Protein AF-A0A089K7Q0-F1 (afdb_monomer_lite)

Foldseek 3Di:
DDPCVVPVQCQAFLAFPVLVVLLCQLNDPVDFLLRNLQSLQVLLVLCCVFQPVVVLCVQVVHDPVVVVVDDQLSSLVSCCVRQHVVLSVLSVLSNVSSVPSVDDDPDGDDPVSSVSNSVSSRCSLLVSLLSVCVVPPPPPQVVLLVLLQLHALVSSLVNLVSVCVVVVLPLNSLLSNLVSCVLNVRNVVSLVSLVVCPVSDDPVSSVVSVVVSVVCNVCSVVDQHDSYLVSSLVSLVVSVVDPSCVVCCSSNSSNCCSNPTPNPD

pLDDT: mean 90.63, std 13.33, range [28.38, 98.56]

Sequence (265 aa):
MSQENILSVTIPPLIPSELMEEYRDFINPALREVVQATCLRRYLEGAIDLLLKDRLLSLADISESEWRKSDLDDKIVLVKEHIDKDLANKYFKIKNIGNKGAHYTAKRITPNEISNAVRHAVTIFEDLLVVYFKKHRIGTEGPVLTILSSLPPIKRVYILEKIWKQDRSNVWIIDKLSMAYLKSGDFQKSMNFLESVKDKIDEACYEDFVWKLENLQKNLHILDISGNVDDAARIFNILIKDEYFTKYPEFTNLFCVLVSGYNYK

Radius of gyration: 19.66 Å; chains: 1; bounding box: 47×37×56 Å

Secondary structure (DSSP, 8-state):
--THHHHSS-------GGGHHHHHHHH-TTS-HHHHHHHHHHHHHHHHHHHTHHHHHHHHT--HHHHTT--HHHHHHHHHHHT-HHHHHHHHHHHHHHHHHHS--SSPPPHHHHHHHHHHHTTHHHHHHHHHHHHS-TTS-HHHHHHHTTS-HHHHHHHHHHHHTT-TT-HHHHHHHHHHHHHTT-HHHHHHHHHHTGGGS-HHHHHHHHHHHHHHHHTGGGS----SHHHHHHHHHHHTTSGGGGG-HHHHHHHHHHHHGGG--

Structure (mmCIF, N/CA/C/O backbone):
data_AF-A0A089K7Q0-F1
#
_entry.id   AF-A0A089K7Q0-F1
#
loop_
_atom_site.group_PDB
_atom_site.id
_atom_site.type_symbol
_atom_site.label_atom_id
_atom_site.label_alt_id
_atom_site.label_comp_id
_atom_site.label_asym_id
_atom_site.label_entity_id
_atom_site.label_seq_id
_atom_site.pdbx_PDB_ins_code
_atom_site.Cartn_x
_atom_site.Cartn_y
_atom_site.Cartn_z
_atom_site.occupancy
_atom_site.B_iso_or_equiv
_atom_site.auth_seq_id
_atom_site.auth_comp_id
_atom_site.auth_asym_id
_atom_site.auth_atom_id
_atom_site.pdbx_PDB_model_num
ATOM 1 N N . MET A 1 1 ? 16.234 16.861 6.308 1.00 36.81 1 MET A N 1
ATOM 2 C CA . MET A 1 1 ? 16.279 15.407 6.572 1.00 36.81 1 MET A CA 1
ATOM 3 C C . MET A 1 1 ? 17.308 14.804 5.631 1.00 36.81 1 MET A C 1
ATOM 5 O O . MET A 1 1 ? 17.095 14.857 4.427 1.00 36.81 1 MET A O 1
ATOM 9 N N . SER A 1 2 ? 18.453 14.374 6.162 1.00 28.38 2 SER A N 1
ATOM 10 C CA . SER A 1 2 ? 19.549 13.739 5.415 1.00 28.38 2 SER A CA 1
ATOM 11 C C . SER A 1 2 ? 19.170 12.317 4.970 1.00 28.38 2 SER A C 1
ATOM 13 O O . SER A 1 2 ? 18.265 11.715 5.547 1.00 28.38 2 SER A O 1
ATOM 15 N N . GLN A 1 3 ? 19.857 11.779 3.952 1.00 31.97 3 GLN A N 1
ATOM 16 C CA . GLN A 1 3 ? 19.710 10.387 3.477 1.00 31.97 3 GLN A CA 1
ATOM 17 C C . GLN A 1 3 ? 19.837 9.351 4.607 1.00 31.97 3 GLN A C 1
ATOM 19 O O . GLN A 1 3 ? 19.170 8.322 4.562 1.00 31.97 3 GLN A O 1
ATOM 24 N N . GLU A 1 4 ? 20.616 9.656 5.647 1.00 29.42 4 GLU A N 1
ATOM 25 C CA . GLU A 1 4 ? 20.765 8.816 6.839 1.00 29.42 4 GLU A CA 1
ATOM 26 C C . GLU A 1 4 ? 19.444 8.605 7.592 1.00 29.42 4 GLU A C 1
ATOM 28 O O . GLU A 1 4 ? 19.197 7.504 8.066 1.00 29.42 4 GLU A O 1
ATOM 33 N N . ASN A 1 5 ? 18.532 9.585 7.616 1.00 33.19 5 ASN A N 1
ATOM 34 C CA . ASN A 1 5 ? 17.245 9.453 8.317 1.00 33.19 5 ASN A CA 1
ATOM 35 C C . ASN A 1 5 ? 16.208 8.585 7.587 1.00 33.19 5 ASN A C 1
ATOM 37 O O . ASN A 1 5 ? 15.190 8.237 8.175 1.00 33.19 5 ASN A O 1
ATOM 41 N N . ILE A 1 6 ? 16.431 8.250 6.313 1.00 37.94 6 ILE A N 1
ATOM 42 C CA . ILE A 1 6 ? 15.561 7.324 5.567 1.00 37.94 6 ILE A CA 1
ATOM 43 C C . ILE A 1 6 ? 15.995 5.866 5.818 1.00 37.94 6 ILE A C 1
ATOM 45 O O . ILE A 1 6 ? 15.200 4.948 5.636 1.00 37.94 6 ILE A O 1
ATOM 49 N N . LEU A 1 7 ? 17.237 5.660 6.274 1.00 38.91 7 LEU A N 1
ATOM 50 C CA . LEU A 1 7 ? 17.865 4.351 6.477 1.00 38.91 7 LEU A CA 1
ATOM 51 C C . LEU A 1 7 ? 18.083 3.988 7.960 1.00 38.91 7 LEU A C 1
ATOM 53 O O . LEU A 1 7 ? 18.395 2.838 8.246 1.00 38.91 7 LEU A O 1
ATOM 57 N N . SER A 1 8 ? 17.944 4.924 8.907 1.00 37.09 8 SER A N 1
ATOM 58 C CA . SER A 1 8 ? 18.394 4.736 10.302 1.00 37.09 8 SER A CA 1
ATOM 59 C C . SER A 1 8 ? 17.373 4.137 11.278 1.00 37.09 8 SER A C 1
ATOM 61 O O . SER A 1 8 ? 17.705 3.899 12.435 1.00 37.09 8 SER A O 1
ATOM 63 N N . VAL A 1 9 ? 16.164 3.811 10.823 1.00 41.50 9 VAL A N 1
ATOM 64 C CA . VAL A 1 9 ? 15.258 2.871 11.501 1.00 41.50 9 VAL A CA 1
ATOM 65 C C . VAL A 1 9 ? 14.644 2.049 10.380 1.00 41.50 9 VAL A C 1
ATOM 67 O O . VAL A 1 9 ? 13.672 2.482 9.766 1.00 41.50 9 VAL A O 1
ATOM 70 N N . THR A 1 10 ? 15.293 0.950 9.990 1.00 51.50 10 THR A N 1
ATOM 71 C CA . THR A 1 10 ? 14.966 0.190 8.773 1.00 51.50 10 THR A CA 1
ATOM 72 C C . THR A 1 10 ? 13.627 -0.519 8.925 1.00 51.50 10 THR A C 1
ATOM 74 O O . THR A 1 10 ? 13.547 -1.714 9.182 1.00 51.50 10 THR A O 1
ATOM 77 N N . ILE A 1 11 ? 12.550 0.243 8.749 1.00 60.16 11 ILE A N 1
ATOM 78 C CA . ILE A 1 11 ? 11.223 -0.277 8.473 1.00 60.16 11 ILE A CA 1
ATOM 79 C C . ILE A 1 11 ? 11.370 -1.128 7.209 1.00 60.16 11 ILE A C 1
ATOM 81 O O . ILE A 1 11 ? 11.654 -0.578 6.139 1.00 60.16 11 ILE A O 1
ATOM 85 N N . PRO A 1 12 ? 11.187 -2.448 7.299 1.00 70.25 12 PRO A N 1
ATOM 86 C CA . PRO A 1 12 ? 11.363 -3.326 6.160 1.00 70.25 12 PRO A CA 1
ATOM 87 C C . PRO A 1 12 ? 10.316 -2.967 5.107 1.00 70.25 12 PRO A C 1
ATOM 89 O O . PRO A 1 12 ? 9.151 -2.702 5.437 1.00 70.25 12 PRO A O 1
ATOM 92 N N . PRO A 1 13 ? 10.718 -2.875 3.838 1.00 84.88 13 PRO A N 1
ATOM 93 C CA . PRO A 1 13 ? 9.794 -2.524 2.778 1.00 84.88 13 PRO A CA 1
ATOM 94 C C . PRO A 1 13 ? 8.835 -3.703 2.522 1.00 84.88 13 PRO A C 1
ATOM 96 O O . PRO A 1 13 ? 9.159 -4.856 2.800 1.00 84.88 13 PRO A O 1
ATOM 99 N N . LEU A 1 14 ? 7.648 -3.420 1.986 1.00 91.19 14 LEU A N 1
ATOM 100 C CA . LEU A 1 14 ? 6.703 -4.458 1.565 1.00 91.19 14 LEU A CA 1
ATOM 101 C C . LEU A 1 14 ? 6.964 -4.778 0.092 1.00 91.19 14 LEU A C 1
ATOM 103 O O . LEU A 1 14 ? 6.267 -4.288 -0.794 1.00 91.19 14 LEU A O 1
ATOM 107 N N . ILE A 1 15 ? 8.039 -5.525 -0.150 1.00 90.88 15 ILE A N 1
ATOM 108 C CA . ILE A 1 15 ? 8.520 -5.876 -1.489 1.00 90.88 15 ILE A CA 1
ATOM 109 C C . ILE A 1 15 ? 8.232 -7.358 -1.733 1.00 90.88 15 ILE A C 1
ATOM 111 O O . ILE A 1 15 ? 8.644 -8.171 -0.904 1.00 90.88 15 ILE A O 1
ATOM 115 N N . PRO A 1 16 ? 7.559 -7.718 -2.841 1.00 89.75 16 PRO A N 1
ATOM 116 C CA . PRO A 1 16 ? 7.448 -9.108 -3.268 1.00 89.75 16 PRO A CA 1
ATOM 117 C C . PRO A 1 16 ? 8.823 -9.771 -3.358 1.00 89.75 16 PRO A C 1
ATOM 119 O O . PRO A 1 16 ? 9.776 -9.151 -3.837 1.00 89.75 16 PRO A O 1
ATOM 122 N N . SER A 1 17 ? 8.928 -11.028 -2.927 1.00 84.12 17 SER A N 1
ATOM 123 C CA . SER A 1 17 ? 10.214 -11.731 -2.815 1.00 84.12 17 SER A CA 1
ATOM 124 C C . SER A 1 17 ? 11.026 -11.754 -4.122 1.00 84.12 17 SER A C 1
ATOM 126 O O . SER A 1 17 ? 12.250 -11.650 -4.110 1.00 84.12 17 SER A O 1
ATOM 128 N N . GLU A 1 18 ? 10.334 -11.773 -5.253 1.00 87.69 18 GLU A N 1
ATOM 129 C CA . GLU A 1 18 ? 10.839 -11.825 -6.622 1.00 87.69 18 GLU A CA 1
ATOM 130 C C . GLU A 1 18 ? 11.448 -10.509 -7.092 1.00 87.69 18 GLU A C 1
ATOM 132 O O . GLU A 1 18 ? 12.184 -10.494 -8.070 1.00 87.69 18 GLU A O 1
ATOM 137 N N . LEU A 1 19 ? 11.143 -9.408 -6.407 1.00 92.81 19 LEU A N 1
ATOM 138 C CA . LEU A 1 19 ? 11.663 -8.078 -6.713 1.00 92.81 19 LEU A CA 1
ATOM 139 C C . LEU A 1 19 ? 12.758 -7.648 -5.731 1.00 92.81 19 LEU A C 1
ATOM 141 O O . LEU A 1 19 ? 13.191 -6.492 -5.740 1.00 92.81 19 LEU A O 1
ATOM 145 N N . MET A 1 20 ? 13.189 -8.552 -4.845 1.00 90.31 20 MET A N 1
ATOM 146 C CA . MET A 1 20 ? 14.160 -8.238 -3.799 1.00 90.31 20 MET A CA 1
ATOM 147 C C . MET A 1 20 ? 15.556 -7.947 -4.346 1.00 90.31 20 MET A C 1
ATOM 149 O O . MET A 1 20 ? 16.271 -7.150 -3.737 1.00 90.31 20 MET A O 1
ATOM 153 N N . GLU A 1 21 ? 15.952 -8.558 -5.463 1.00 91.38 21 GLU A N 1
ATOM 154 C CA . GLU A 1 21 ? 17.236 -8.268 -6.112 1.00 91.38 21 GLU A CA 1
ATOM 155 C C . GLU A 1 21 ? 17.247 -6.842 -6.667 1.00 91.38 21 GLU A C 1
ATOM 157 O O . GLU A 1 21 ? 18.083 -6.033 -6.256 1.00 91.38 21 GLU A O 1
ATOM 162 N N . GLU A 1 22 ? 16.253 -6.481 -7.488 1.00 94.62 22 GLU A N 1
ATOM 163 C CA . GLU A 1 22 ? 16.109 -5.115 -7.990 1.00 94.62 22 GLU A CA 1
ATOM 164 C C . GLU A 1 22 ? 16.007 -4.098 -6.850 1.00 94.62 22 GLU A C 1
ATOM 166 O O . GLU A 1 22 ? 16.626 -3.033 -6.929 1.00 94.62 22 GLU A O 1
ATOM 171 N N . TYR A 1 23 ? 15.259 -4.426 -5.788 1.00 93.75 23 TYR A N 1
ATOM 172 C CA . TYR A 1 23 ? 15.166 -3.596 -4.589 1.00 93.75 23 TYR A CA 1
ATOM 173 C C . TYR A 1 23 ? 16.535 -3.337 -3.974 1.00 93.75 23 TYR A C 1
ATOM 175 O O . TYR A 1 23 ? 16.905 -2.173 -3.805 1.00 93.75 23 TYR A O 1
ATOM 183 N N . ARG A 1 24 ? 17.297 -4.399 -3.675 1.00 93.31 24 ARG A N 1
ATOM 184 C CA . ARG A 1 24 ? 18.638 -4.297 -3.079 1.00 93.31 24 ARG A CA 1
ATOM 185 C C . ARG A 1 24 ? 19.554 -3.432 -3.930 1.00 93.31 24 ARG A C 1
ATOM 187 O O . ARG A 1 24 ? 20.272 -2.605 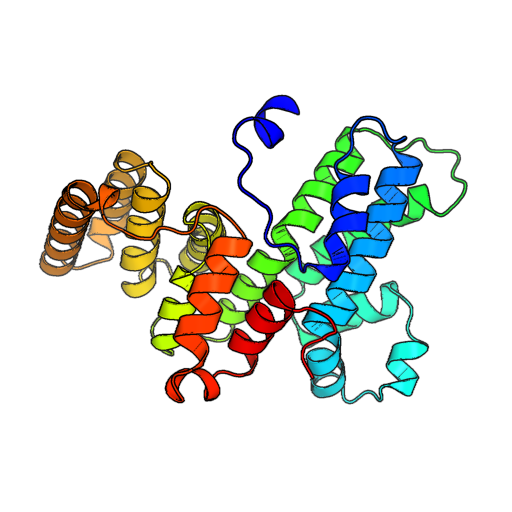-3.373 1.00 93.31 24 ARG A O 1
ATOM 194 N N . ASP A 1 25 ? 19.482 -3.563 -5.247 1.00 94.31 25 ASP A N 1
ATOM 195 C CA . ASP A 1 25 ? 20.304 -2.775 -6.155 1.00 94.31 25 ASP A CA 1
ATOM 196 C C . ASP A 1 25 ? 19.916 -1.297 -6.154 1.00 94.31 25 ASP A C 1
ATOM 198 O O . ASP A 1 25 ? 20.776 -0.432 -5.966 1.00 94.31 25 ASP A O 1
ATOM 202 N N . PHE A 1 26 ? 18.636 -0.949 -6.319 1.00 93.94 26 PHE A N 1
ATOM 203 C CA . PHE A 1 26 ? 18.294 0.471 -6.418 1.00 93.94 26 PHE A CA 1
ATOM 204 C C . PHE A 1 26 ? 18.454 1.239 -5.105 1.00 93.94 26 PHE A C 1
ATOM 206 O O . PHE A 1 26 ? 18.621 2.461 -5.142 1.00 93.94 26 PHE A O 1
ATOM 213 N N . ILE A 1 27 ? 18.430 0.562 -3.952 1.00 92.69 27 ILE A N 1
ATOM 214 C CA . ILE A 1 27 ? 18.728 1.205 -2.665 1.00 92.69 27 ILE A CA 1
ATOM 215 C C . ILE A 1 27 ? 20.226 1.265 -2.356 1.00 92.69 27 ILE A C 1
ATOM 217 O O . ILE A 1 27 ? 20.607 1.978 -1.430 1.00 92.69 27 ILE A O 1
ATOM 221 N N . ASN A 1 28 ? 21.072 0.532 -3.087 1.00 92.31 28 ASN A N 1
ATOM 222 C CA . ASN A 1 28 ? 22.490 0.405 -2.770 1.00 92.31 28 ASN A CA 1
ATOM 223 C C . ASN A 1 28 ? 23.254 1.696 -3.120 1.00 92.31 28 ASN A C 1
ATOM 225 O O . ASN A 1 28 ? 23.448 1.982 -4.305 1.00 92.31 28 ASN A O 1
ATOM 229 N N . PRO A 1 29 ? 23.751 2.459 -2.126 1.00 89.19 29 PRO A N 1
ATOM 230 C CA . PRO A 1 29 ? 24.460 3.711 -2.379 1.00 89.19 29 PRO A CA 1
ATOM 231 C C . PRO A 1 29 ? 25.840 3.509 -3.025 1.00 89.19 29 PRO A C 1
ATOM 233 O O . PRO A 1 29 ? 26.431 4.478 -3.492 1.00 89.19 29 PRO A O 1
ATOM 236 N N . ALA A 1 30 ? 26.368 2.279 -3.051 1.00 91.44 30 ALA A N 1
ATOM 237 C CA . ALA A 1 30 ? 27.620 1.960 -3.733 1.00 91.44 30 ALA A CA 1
ATOM 238 C C . ALA A 1 30 ? 27.449 1.801 -5.255 1.00 91.44 30 ALA A C 1
ATOM 240 O O . ALA A 1 30 ? 28.437 1.844 -5.992 1.00 91.44 30 ALA A O 1
ATOM 241 N N . LEU A 1 31 ? 26.218 1.611 -5.745 1.00 90.50 31 LEU A N 1
ATOM 242 C CA . LEU A 1 31 ? 25.950 1.552 -7.178 1.00 90.50 31 LEU A CA 1
ATOM 243 C C . LEU A 1 31 ? 25.851 2.957 -7.769 1.00 90.50 31 LEU A C 1
ATOM 245 O O . LEU A 1 31 ? 25.354 3.891 -7.149 1.00 90.50 31 LEU A O 1
ATOM 249 N N . ARG A 1 32 ? 26.298 3.096 -9.022 1.00 91.38 32 ARG A N 1
ATOM 250 C CA . ARG A 1 32 ? 26.136 4.343 -9.781 1.00 91.38 32 ARG A CA 1
ATOM 251 C C . ARG A 1 32 ? 24.653 4.649 -9.974 1.00 91.38 32 ARG A C 1
ATOM 253 O O . ARG A 1 32 ? 23.868 3.741 -1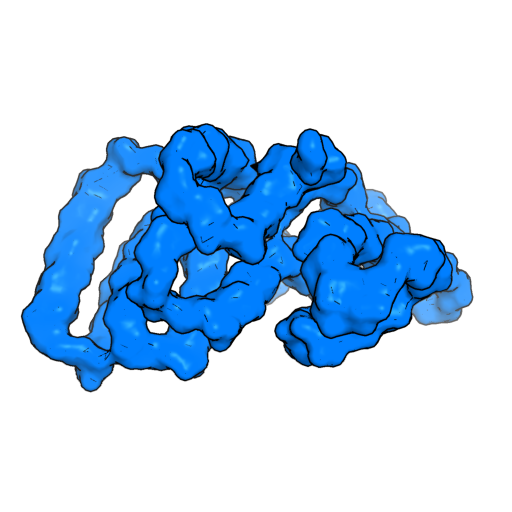0.246 1.00 91.38 32 ARG A O 1
ATOM 260 N N . GLU A 1 33 ? 24.297 5.928 -10.002 1.00 93.12 33 GLU A N 1
ATOM 261 C CA . GLU A 1 33 ? 22.906 6.383 -10.111 1.00 93.12 33 GLU A CA 1
ATOM 262 C C . GLU A 1 33 ? 22.213 5.854 -11.378 1.00 93.12 33 GLU A C 1
ATOM 264 O O . GLU A 1 33 ? 21.029 5.538 -11.366 1.00 93.12 33 GLU A O 1
ATOM 269 N N . VAL A 1 34 ? 22.962 5.694 -12.474 1.00 92.50 34 VAL A N 1
ATOM 270 C CA . VAL A 1 34 ? 22.475 5.110 -13.739 1.00 92.50 34 VAL A CA 1
ATOM 271 C C . VAL A 1 34 ? 22.049 3.645 -13.562 1.00 92.50 34 VAL A C 1
ATOM 273 O O . VAL A 1 34 ? 21.035 3.219 -14.119 1.00 92.50 34 VAL A O 1
ATOM 276 N N . VAL A 1 35 ? 22.795 2.880 -12.759 1.00 93.06 35 VAL A N 1
ATOM 277 C CA . VAL A 1 35 ? 22.477 1.478 -12.449 1.00 93.06 35 VAL A CA 1
ATOM 278 C C . VAL A 1 35 ? 21.256 1.424 -11.535 1.00 93.06 35 VAL A C 1
ATOM 280 O O . VAL A 1 35 ? 20.293 0.738 -11.862 1.00 93.06 35 VAL A O 1
ATOM 283 N N . GLN A 1 36 ? 21.231 2.235 -10.471 1.00 95.06 36 GLN A N 1
ATOM 284 C CA . GLN A 1 36 ? 20.073 2.332 -9.573 1.00 95.06 36 GLN A CA 1
ATOM 285 C C . GLN A 1 36 ? 18.788 2.713 -10.327 1.00 95.06 36 GLN A C 1
ATOM 287 O O . GLN A 1 36 ? 17.738 2.111 -10.116 1.00 95.06 36 GLN A O 1
ATOM 292 N N . ALA A 1 37 ? 18.866 3.678 -11.251 1.00 95.19 37 ALA A N 1
ATOM 293 C CA . ALA A 1 37 ? 17.749 4.072 -12.107 1.00 95.19 37 ALA A CA 1
ATOM 294 C C . ALA A 1 37 ? 17.268 2.920 -13.004 1.00 95.19 37 ALA A C 1
ATOM 296 O O . ALA A 1 37 ? 16.064 2.706 -13.148 1.00 95.19 37 ALA A O 1
ATOM 297 N N . THR A 1 38 ? 18.190 2.150 -13.578 1.00 94.69 38 THR A N 1
ATOM 298 C CA . THR A 1 38 ? 17.839 0.985 -14.402 1.00 94.69 38 THR A CA 1
ATOM 299 C C . THR A 1 38 ? 17.115 -0.081 -13.572 1.00 94.69 38 THR A C 1
ATOM 301 O O . THR A 1 38 ? 16.070 -0.578 -13.997 1.00 94.69 38 THR A O 1
ATOM 304 N N . CYS A 1 39 ? 17.593 -0.367 -12.356 1.00 95.81 39 CYS A N 1
ATOM 305 C CA . CYS A 1 39 ? 16.932 -1.297 -11.435 1.00 95.81 39 CYS A CA 1
ATOM 306 C C . CYS A 1 39 ? 15.557 -0.782 -10.975 1.00 95.81 39 CYS A C 1
ATOM 308 O O . CYS A 1 39 ? 14.615 -1.564 -10.912 1.00 95.81 39 CYS A O 1
ATOM 310 N N . LEU A 1 40 ? 15.382 0.531 -10.763 1.00 95.94 40 LEU A N 1
ATOM 311 C CA . LEU A 1 40 ? 14.066 1.138 -10.496 1.00 95.94 40 LEU A CA 1
ATOM 312 C C . LEU A 1 40 ? 13.061 0.898 -11.628 1.00 95.94 40 LEU A C 1
ATOM 314 O O . LEU A 1 40 ? 11.886 0.645 -11.358 1.00 95.94 40 LEU A O 1
ATOM 318 N N . ARG A 1 41 ? 13.499 0.984 -12.893 1.00 96.12 41 ARG A N 1
ATOM 319 C CA . ARG A 1 41 ? 12.626 0.712 -14.048 1.00 96.12 41 ARG A CA 1
ATOM 320 C C . ARG A 1 41 ? 12.187 -0.749 -14.067 1.00 96.12 41 ARG A C 1
ATOM 322 O O . ARG A 1 41 ? 10.996 -1.010 -14.198 1.00 96.12 41 ARG A O 1
ATOM 329 N N . ARG A 1 42 ? 13.140 -1.672 -13.907 1.00 96.19 42 ARG A N 1
ATOM 330 C CA . ARG A 1 42 ? 12.874 -3.119 -13.865 1.00 96.19 42 ARG A CA 1
ATOM 331 C C . ARG A 1 42 ? 11.947 -3.490 -12.713 1.00 96.19 42 ARG A C 1
ATOM 333 O O . ARG A 1 42 ? 10.980 -4.211 -12.922 1.00 96.19 42 ARG A O 1
ATOM 340 N N . TYR A 1 43 ? 12.194 -2.926 -11.532 1.00 97.19 43 TYR A N 1
ATOM 341 C CA . TYR A 1 43 ? 11.327 -3.087 -10.371 1.00 97.19 43 TYR A CA 1
ATOM 342 C C . TYR A 1 43 ? 9.895 -2.635 -10.660 1.00 97.19 43 TYR A C 1
ATOM 344 O O . TYR A 1 43 ? 8.955 -3.351 -10.340 1.00 97.19 43 TYR A O 1
ATOM 352 N N . LEU A 1 44 ? 9.713 -1.458 -11.272 1.00 98.00 44 LEU A N 1
ATOM 353 C CA . LEU A 1 44 ? 8.379 -0.956 -11.602 1.00 98.00 44 LEU A CA 1
ATOM 354 C C . LEU A 1 44 ? 7.647 -1.887 -12.574 1.00 98.00 44 LEU A C 1
ATOM 356 O O . LEU A 1 44 ? 6.467 -2.161 -12.378 1.00 98.00 44 LEU A O 1
ATOM 360 N N . GLU A 1 45 ? 8.339 -2.360 -13.609 1.00 96.75 45 GLU A N 1
ATOM 361 C CA . GLU A 1 45 ? 7.773 -3.288 -14.588 1.00 96.75 45 GLU A CA 1
ATOM 362 C C . GLU A 1 45 ? 7.346 -4.604 -13.928 1.00 96.75 45 GLU A C 1
ATOM 364 O O . GLU A 1 45 ? 6.192 -5.008 -14.065 1.00 96.75 45 GLU A O 1
ATOM 369 N N . GLY A 1 46 ? 8.226 -5.197 -13.116 1.00 95.94 46 GLY A N 1
ATOM 370 C CA . GLY A 1 46 ? 7.918 -6.401 -12.351 1.00 95.94 46 GLY A CA 1
ATOM 371 C C . GLY A 1 46 ? 6.794 -6.196 -11.333 1.00 95.94 46 GLY A C 1
ATOM 372 O O . GLY A 1 46 ? 5.934 -7.057 -11.198 1.00 95.94 46 GLY A O 1
ATOM 373 N N . ALA A 1 47 ? 6.735 -5.044 -10.659 1.00 96.38 47 ALA A N 1
ATOM 374 C CA . ALA A 1 47 ? 5.664 -4.724 -9.716 1.00 96.38 47 ALA A CA 1
ATOM 375 C C . ALA A 1 47 ? 4.300 -4.608 -10.410 1.00 96.38 47 ALA A C 1
ATOM 377 O O . ALA A 1 47 ? 3.308 -5.095 -9.874 1.00 96.38 47 ALA A O 1
ATOM 378 N N . ILE A 1 48 ? 4.237 -3.999 -11.599 1.00 97.38 48 ILE A N 1
ATOM 379 C CA . ILE A 1 48 ? 2.999 -3.938 -12.389 1.00 97.38 48 ILE A CA 1
ATOM 380 C C . ILE A 1 48 ? 2.594 -5.342 -12.853 1.00 97.38 48 ILE A C 1
ATOM 382 O O . ILE A 1 48 ? 1.432 -5.720 -12.698 1.00 97.38 48 ILE A O 1
ATOM 386 N N . ASP A 1 49 ? 3.537 -6.127 -13.378 1.00 95.50 49 ASP A N 1
ATOM 387 C CA . ASP A 1 49 ? 3.254 -7.487 -13.847 1.00 95.50 49 ASP A CA 1
ATOM 388 C C . ASP A 1 49 ? 2.780 -8.404 -12.705 1.00 95.50 49 ASP A C 1
ATOM 390 O O . ASP A 1 49 ? 1.828 -9.159 -12.887 1.00 95.50 49 ASP A O 1
ATOM 394 N N . LEU A 1 50 ? 3.389 -8.305 -11.522 1.00 93.69 50 LEU A N 1
ATOM 395 C CA . LEU A 1 50 ? 3.046 -9.122 -10.356 1.00 93.69 50 LEU A CA 1
ATOM 396 C C . LEU A 1 50 ? 1.736 -8.699 -9.687 1.00 93.69 50 LEU A C 1
ATOM 398 O O . LEU A 1 50 ? 0.914 -9.544 -9.348 1.00 93.69 50 LEU A O 1
ATOM 402 N N . LEU A 1 51 ? 1.545 -7.399 -9.448 1.00 93.75 51 LEU A N 1
ATOM 403 C CA . LEU A 1 51 ? 0.464 -6.913 -8.582 1.00 93.75 51 LEU A CA 1
ATOM 404 C C . LEU A 1 51 ? -0.798 -6.514 -9.350 1.00 93.75 51 LEU A C 1
ATOM 406 O O . LEU A 1 51 ? -1.862 -6.387 -8.744 1.00 93.75 51 LEU A O 1
ATOM 410 N N . LEU A 1 52 ? -0.687 -6.240 -10.654 1.00 95.62 52 LEU A N 1
ATOM 411 C CA . LEU A 1 52 ? -1.753 -5.582 -11.411 1.00 95.62 52 LEU A CA 1
ATOM 412 C C . LEU A 1 52 ? -2.139 -6.273 -12.716 1.00 95.62 52 LEU A C 1
ATOM 414 O O . LEU A 1 52 ? -3.257 -6.026 -13.164 1.00 95.62 52 LEU A O 1
ATOM 418 N N . LYS A 1 53 ? -1.287 -7.121 -13.312 1.00 95.38 53 LYS A N 1
ATOM 419 C CA . LYS A 1 53 ? -1.537 -7.728 -14.633 1.00 95.38 53 LYS A CA 1
ATOM 420 C C . LYS A 1 53 ? -2.932 -8.329 -14.747 1.00 95.38 53 LYS A C 1
ATOM 422 O O . LYS A 1 53 ? -3.717 -7.850 -15.553 1.00 95.38 53 LYS A O 1
ATOM 427 N N . ASP A 1 54 ? -3.269 -9.324 -13.930 1.00 93.19 54 ASP A N 1
ATOM 428 C CA . ASP A 1 54 ? -4.533 -10.061 -14.084 1.00 93.19 54 ASP A CA 1
ATOM 429 C C . ASP A 1 54 ? -5.756 -9.152 -13.901 1.00 93.19 54 ASP A C 1
ATOM 431 O O . ASP A 1 54 ? -6.747 -9.252 -14.626 1.00 93.19 54 ASP A O 1
ATOM 435 N N . ARG A 1 55 ? -5.654 -8.189 -12.979 1.00 93.69 55 ARG A N 1
ATOM 436 C CA . ARG A 1 55 ? -6.689 -7.178 -12.760 1.00 93.69 55 ARG A CA 1
ATOM 437 C C . ARG A 1 55 ? -6.831 -6.244 -13.962 1.00 93.69 55 ARG A C 1
ATOM 439 O O . ARG A 1 55 ? -7.951 -5.909 -14.329 1.00 93.69 55 ARG A O 1
ATOM 446 N N . LEU A 1 56 ? -5.727 -5.824 -14.574 1.00 96.56 56 LEU A N 1
ATOM 447 C CA . LEU A 1 56 ? -5.732 -4.964 -15.757 1.00 96.56 56 LEU A CA 1
ATOM 448 C C . LEU A 1 56 ? -6.229 -5.702 -17.002 1.00 96.56 56 LEU A C 1
ATOM 450 O O . LEU A 1 56 ? -7.043 -5.132 -17.719 1.00 96.56 56 LEU A O 1
ATOM 454 N N . LEU A 1 57 ? -5.824 -6.961 -17.214 1.00 96.38 57 LEU A N 1
ATOM 455 C CA . LEU A 1 57 ? -6.364 -7.812 -18.282 1.00 96.38 57 LEU A CA 1
ATOM 456 C C . LEU A 1 57 ? -7.894 -7.877 -18.192 1.00 96.38 57 LEU A C 1
ATOM 458 O O . LEU A 1 57 ? -8.585 -7.660 -19.182 1.00 96.38 57 LEU A O 1
ATOM 462 N N . SER A 1 58 ? -8.419 -8.100 -16.981 1.00 95.12 58 SER A N 1
ATOM 463 C CA . SER A 1 58 ? -9.861 -8.175 -16.742 1.00 95.12 58 SER A CA 1
ATOM 464 C C . SER A 1 58 ? -10.584 -6.832 -16.887 1.00 95.12 58 SER A C 1
ATOM 466 O O . SER A 1 58 ? -11.698 -6.816 -17.400 1.00 95.12 58 SER A O 1
ATOM 468 N N . LEU A 1 59 ? -10.014 -5.723 -16.406 1.00 95.81 59 LEU A N 1
ATOM 469 C CA . LEU A 1 59 ? -10.685 -4.413 -16.424 1.00 95.81 59 LEU A CA 1
ATOM 470 C C . LEU A 1 59 ? -10.621 -3.710 -17.783 1.00 95.81 59 LEU A C 1
ATOM 472 O O . LEU A 1 59 ? -11.527 -2.939 -18.096 1.00 95.81 59 LEU A O 1
ATOM 476 N N . ALA A 1 60 ? -9.550 -3.934 -18.543 1.00 96.50 60 ALA A N 1
ATOM 477 C CA . ALA A 1 60 ? -9.347 -3.347 -19.864 1.00 96.50 60 ALA A CA 1
ATOM 478 C C . ALA A 1 60 ? -9.828 -4.256 -21.007 1.00 96.50 60 ALA A C 1
ATOM 480 O O . ALA A 1 60 ? -9.792 -3.830 -22.155 1.00 96.50 60 ALA A O 1
ATOM 481 N N . ASP A 1 61 ? -10.269 -5.48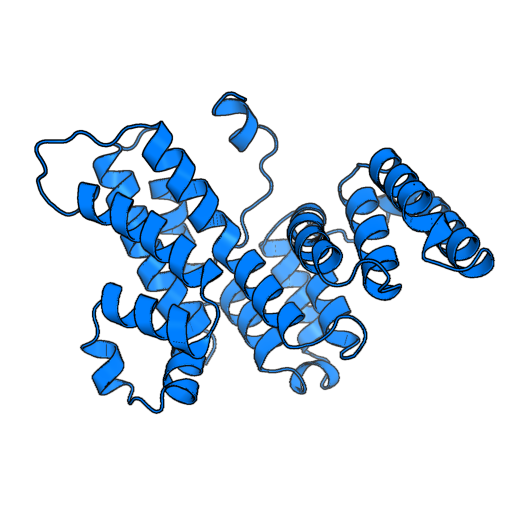1 -20.692 1.00 96.25 61 ASP A N 1
ATOM 482 C CA . ASP A 1 61 ? -10.691 -6.498 -21.664 1.00 96.25 61 ASP A CA 1
ATOM 483 C C . ASP A 1 61 ? -9.620 -6.769 -22.740 1.00 96.25 61 ASP A C 1
ATOM 485 O O . ASP A 1 61 ? -9.889 -6.794 -23.939 1.00 96.25 61 ASP A O 1
ATOM 489 N N . ILE A 1 62 ? -8.367 -6.935 -22.297 1.00 96.38 62 ILE A N 1
ATOM 490 C CA . ILE A 1 62 ? -7.220 -7.216 -23.173 1.00 96.38 62 ILE A CA 1
ATOM 491 C C . ILE A 1 62 ? -6.680 -8.626 -22.935 1.00 96.38 62 ILE A C 1
ATOM 493 O O . ILE A 1 62 ? -6.665 -9.141 -21.814 1.00 96.38 62 ILE A O 1
ATOM 497 N N . SER A 1 63 ? -6.182 -9.259 -23.995 1.00 96.81 63 SER A N 1
ATOM 498 C CA . SER A 1 63 ? -5.578 -10.587 -23.913 1.00 96.81 63 SER A CA 1
ATOM 499 C C . SER A 1 63 ? -4.165 -10.553 -23.325 1.00 96.81 63 SER A C 1
ATOM 501 O O . SER A 1 63 ? -3.433 -9.565 -23.415 1.00 96.81 63 SER A O 1
ATOM 503 N N . GLU A 1 64 ? -3.701 -11.699 -22.818 1.00 96.06 64 GLU A N 1
ATOM 504 C CA . GLU A 1 64 ? -2.303 -11.846 -22.393 1.00 96.06 64 GLU A CA 1
ATOM 505 C C . GLU A 1 64 ? -1.310 -11.599 -23.548 1.00 96.06 64 GLU A C 1
ATOM 507 O O . GLU A 1 64 ? -0.184 -11.148 -23.327 1.00 96.06 64 GLU A O 1
ATOM 512 N N . SER A 1 65 ? -1.718 -11.871 -24.790 1.00 96.50 65 SER A N 1
ATOM 513 C CA . SER A 1 65 ? -0.881 -11.633 -25.968 1.00 96.50 65 SER A CA 1
ATOM 514 C C . SER A 1 65 ? -0.689 -10.145 -26.266 1.00 96.50 65 SER A C 1
ATOM 516 O O . SER A 1 65 ? 0.393 -9.748 -26.699 1.00 96.50 65 SER A O 1
ATOM 518 N N . GLU A 1 66 ? -1.711 -9.327 -26.009 1.00 96.56 66 GLU A N 1
ATOM 519 C CA . GLU A 1 66 ? -1.646 -7.870 -26.128 1.00 96.56 66 GLU A CA 1
ATOM 520 C C . GLU A 1 66 ? -0.792 -7.292 -25.006 1.00 96.56 66 GLU A C 1
ATOM 522 O O . GLU A 1 66 ? 0.149 -6.555 -25.287 1.00 96.56 66 GLU A O 1
ATOM 527 N N . TRP A 1 67 ? -0.999 -7.747 -23.766 1.00 97.06 67 TRP A N 1
ATOM 528 C CA . TRP A 1 67 ? -0.180 -7.345 -22.618 1.00 97.06 67 TRP A CA 1
ATOM 529 C C . TRP A 1 67 ? 1.319 -7.571 -22.824 1.00 97.06 67 TRP A C 1
ATOM 531 O O . TRP A 1 67 ? 2.137 -6.737 -22.445 1.00 97.06 67 TRP A O 1
ATOM 541 N N . ARG A 1 68 ? 1.700 -8.700 -23.433 1.00 95.56 68 ARG A N 1
ATOM 542 C CA . ARG A 1 68 ? 3.110 -9.017 -23.725 1.00 95.56 68 ARG A CA 1
ATOM 543 C C . ARG A 1 68 ? 3.732 -8.106 -24.785 1.00 95.56 68 ARG A C 1
ATOM 545 O O . ARG A 1 68 ? 4.955 -8.040 -24.857 1.00 95.56 68 ARG A O 1
ATOM 552 N N . LYS A 1 69 ? 2.917 -7.460 -25.622 1.00 96.44 69 LYS A N 1
ATOM 553 C CA . LYS A 1 69 ? 3.365 -6.500 -26.641 1.00 96.44 69 LYS A CA 1
ATOM 554 C C . LYS A 1 69 ? 3.379 -5.066 -26.115 1.00 96.44 69 LYS A C 1
ATOM 556 O O . LYS A 1 69 ? 4.128 -4.260 -26.656 1.00 96.44 69 LYS A O 1
ATOM 561 N N . SER A 1 70 ? 2.567 -4.768 -25.101 1.00 95.94 70 SER A N 1
ATOM 562 C CA . SER A 1 70 ? 2.511 -3.466 -24.440 1.00 95.94 70 SER A CA 1
ATOM 563 C C . SER A 1 70 ? 3.828 -3.133 -23.753 1.00 95.94 70 SER A C 1
ATOM 565 O O . SER A 1 70 ? 4.385 -3.948 -23.007 1.00 95.94 70 SER A O 1
ATOM 567 N N . ASP A 1 71 ? 4.304 -1.911 -23.965 1.00 95.94 71 ASP A N 1
ATOM 568 C CA . ASP A 1 71 ? 5.464 -1.415 -23.242 1.00 95.94 71 ASP A CA 1
ATOM 569 C C . ASP A 1 71 ? 5.079 -0.894 -21.842 1.00 95.94 71 ASP A C 1
ATOM 571 O O . ASP A 1 71 ? 3.922 -0.910 -21.413 1.00 95.94 71 ASP A O 1
ATOM 575 N N . LEU A 1 72 ? 6.077 -0.453 -21.075 1.00 96.94 72 LEU A N 1
ATOM 576 C CA . LEU A 1 72 ? 5.838 0.070 -19.731 1.00 96.94 72 LEU A CA 1
ATOM 577 C C . LEU A 1 72 ? 4.970 1.343 -19.733 1.00 96.94 72 LEU A C 1
ATOM 579 O O . LEU A 1 72 ? 4.267 1.590 -18.756 1.00 96.94 72 LEU A O 1
ATOM 583 N N . ASP A 1 73 ? 5.021 2.156 -20.787 1.00 97.31 73 ASP A N 1
ATOM 584 C CA . ASP A 1 73 ? 4.172 3.339 -20.903 1.00 97.31 73 ASP A CA 1
ATOM 585 C C . ASP A 1 73 ? 2.709 2.953 -21.106 1.00 97.31 73 ASP A C 1
ATOM 587 O O . ASP A 1 73 ? 1.857 3.434 -20.353 1.00 97.31 73 ASP A O 1
ATOM 591 N N . ASP A 1 74 ? 2.436 2.022 -22.019 1.00 97.94 74 ASP A N 1
ATOM 592 C CA . ASP A 1 74 ? 1.102 1.460 -22.248 1.00 97.94 74 ASP A CA 1
ATOM 593 C C . ASP A 1 74 ? 0.520 0.882 -20.949 1.00 97.94 74 ASP A C 1
ATOM 595 O O . ASP A 1 74 ? -0.601 1.203 -20.545 1.00 97.94 74 ASP A O 1
ATOM 599 N N . LYS A 1 75 ? 1.320 0.092 -20.220 1.00 98.38 75 LYS A N 1
ATOM 600 C CA . LYS A 1 75 ? 0.908 -0.496 -18.936 1.00 98.38 75 LYS A CA 1
ATOM 601 C C . LYS A 1 75 ? 0.561 0.576 -17.895 1.00 98.38 75 LYS A C 1
ATOM 603 O O . LYS A 1 75 ? -0.425 0.433 -17.174 1.00 98.38 75 LYS A O 1
ATOM 608 N N . ILE A 1 76 ? 1.328 1.668 -17.802 1.00 98.56 76 ILE A N 1
ATOM 609 C CA . ILE A 1 76 ? 1.030 2.766 -16.862 1.00 98.56 76 ILE A CA 1
ATOM 610 C C . ILE A 1 76 ? -0.224 3.545 -17.295 1.00 98.56 76 ILE A C 1
ATOM 612 O O . ILE A 1 76 ? -0.976 4.010 -16.431 1.00 98.56 76 ILE A O 1
ATOM 616 N N . VAL A 1 77 ? -0.485 3.677 -18.599 1.00 98.44 77 VAL A N 1
ATOM 617 C CA . VAL A 1 77 ? -1.740 4.255 -19.110 1.00 98.44 77 VAL A CA 1
ATOM 618 C C . VAL A 1 77 ? -2.937 3.412 -18.667 1.00 98.44 77 VAL A C 1
ATOM 620 O O . VAL A 1 77 ? -3.870 3.972 -18.093 1.00 98.44 77 VAL A O 1
ATOM 623 N N . LEU A 1 78 ? -2.864 2.083 -18.771 1.00 98.38 78 LEU A N 1
ATOM 624 C CA . LEU A 1 78 ? -3.920 1.196 -18.268 1.00 98.38 78 LEU A CA 1
ATOM 625 C C . LEU A 1 78 ? -4.155 1.366 -16.756 1.00 98.38 78 LEU A C 1
ATOM 627 O O . LEU A 1 78 ? -5.298 1.438 -16.305 1.00 98.38 78 LEU A O 1
ATOM 631 N N . VAL A 1 79 ? -3.091 1.515 -15.955 1.00 98.50 79 VAL A N 1
ATOM 632 C CA . VAL A 1 79 ? -3.220 1.826 -14.513 1.00 98.50 79 VAL A CA 1
ATOM 633 C C . VAL A 1 79 ? -3.962 3.146 -14.295 1.00 98.50 79 VAL A C 1
ATOM 635 O O . VAL A 1 79 ? -4.799 3.250 -13.397 1.00 98.50 79 VAL A O 1
ATOM 638 N N . LYS A 1 80 ? -3.676 4.165 -15.107 1.00 98.44 80 LYS A N 1
ATOM 639 C CA . LYS A 1 80 ? -4.324 5.477 -15.004 1.00 98.44 80 LYS A CA 1
ATOM 640 C C . LYS A 1 80 ? -5.817 5.407 -15.322 1.00 98.44 80 LYS A C 1
ATOM 642 O O . LYS A 1 80 ? -6.589 6.119 -14.683 1.00 98.44 80 LYS A O 1
ATOM 647 N N . GLU A 1 81 ? -6.187 4.608 -16.316 1.00 97.94 81 GLU A N 1
ATOM 648 C CA . GLU A 1 81 ? -7.552 4.500 -16.839 1.00 97.94 81 GLU A CA 1
ATOM 649 C C . GLU A 1 81 ? -8.436 3.583 -15.990 1.00 97.94 81 GLU A C 1
ATOM 651 O O . GLU A 1 81 ? -9.596 3.914 -15.750 1.00 97.94 81 GLU A O 1
ATOM 656 N N . HIS A 1 82 ? -7.881 2.481 -15.477 1.00 97.62 82 HIS A N 1
ATOM 657 C CA . HIS A 1 82 ? -8.664 1.421 -14.835 1.00 97.62 82 HIS A CA 1
ATOM 658 C C . HIS A 1 82 ? -8.416 1.250 -13.330 1.00 97.62 82 HIS A C 1
ATOM 660 O O . HIS A 1 82 ? -9.220 0.602 -12.660 1.00 97.62 82 HIS A O 1
ATOM 666 N N . ILE A 1 83 ? -7.325 1.794 -12.775 1.00 97.06 83 ILE A N 1
ATOM 667 C CA . ILE A 1 83 ? -6.945 1.574 -11.367 1.00 97.06 83 ILE A CA 1
ATOM 668 C C . ILE A 1 83 ? -7.017 2.869 -10.559 1.00 97.06 83 ILE A C 1
ATOM 670 O O . ILE A 1 83 ? -7.912 3.024 -9.733 1.00 97.06 83 ILE A O 1
ATOM 674 N N . ASP A 1 84 ? -6.060 3.781 -10.746 1.00 97.62 84 ASP A N 1
ATOM 675 C CA . ASP A 1 84 ? -6.002 5.054 -10.021 1.00 97.62 84 ASP A CA 1
ATOM 676 C C . ASP A 1 84 ? -5.009 6.015 -10.695 1.00 97.62 84 ASP A C 1
ATOM 678 O O . ASP A 1 84 ? -3.839 5.699 -10.941 1.00 97.62 84 ASP A O 1
ATOM 682 N N . LYS A 1 85 ? -5.475 7.236 -10.971 1.00 97.62 85 LYS A N 1
ATOM 683 C CA . LYS A 1 85 ? -4.686 8.272 -11.649 1.00 97.62 85 LYS A CA 1
ATOM 684 C C . LYS A 1 85 ? -3.477 8.735 -10.830 1.00 97.62 85 LYS A C 1
ATOM 686 O O . LYS A 1 85 ? -2.431 9.031 -11.412 1.00 97.62 85 LYS A O 1
ATOM 691 N N . ASP A 1 86 ? -3.591 8.825 -9.506 1.00 95.69 86 ASP A N 1
ATOM 692 C CA . ASP A 1 86 ? -2.488 9.272 -8.649 1.00 95.69 86 ASP A CA 1
ATOM 693 C C . ASP A 1 86 ? -1.396 8.207 -8.555 1.00 95.69 86 ASP A C 1
ATOM 695 O O . ASP A 1 86 ? -0.205 8.540 -8.567 1.00 95.69 86 ASP A O 1
ATOM 699 N N . LEU A 1 87 ? -1.792 6.934 -8.517 1.00 97.19 87 LEU A N 1
ATOM 700 C CA . LEU A 1 87 ? -0.884 5.796 -8.591 1.00 97.19 87 LEU A CA 1
ATOM 701 C C . LEU A 1 87 ? -0.110 5.796 -9.915 1.00 97.19 87 LEU A C 1
ATOM 703 O O . LEU A 1 87 ? 1.122 5.776 -9.906 1.00 97.19 87 LEU A O 1
ATOM 707 N N . ALA A 1 88 ? -0.802 5.946 -11.047 1.00 98.38 88 ALA A N 1
ATOM 708 C CA . ALA A 1 88 ? -0.152 6.038 -12.354 1.00 98.38 88 ALA A CA 1
ATOM 709 C C . ALA A 1 88 ? 0.821 7.227 -12.446 1.00 98.38 88 ALA A C 1
ATOM 711 O O . ALA A 1 88 ? 1.928 7.099 -12.969 1.00 98.38 88 ALA A O 1
ATOM 712 N N . ASN A 1 89 ? 0.471 8.380 -11.865 1.00 98.06 89 ASN A N 1
ATOM 713 C CA . ASN A 1 89 ? 1.375 9.532 -11.797 1.00 98.06 89 ASN A CA 1
ATOM 714 C C . ASN A 1 89 ? 2.661 9.227 -11.007 1.00 98.06 89 ASN A C 1
ATOM 716 O O . ASN A 1 89 ? 3.729 9.740 -11.352 1.00 98.06 89 ASN A O 1
ATOM 720 N N . LYS A 1 90 ? 2.592 8.409 -9.947 1.00 97.56 90 LYS A N 1
ATOM 721 C CA . LYS A 1 90 ? 3.790 7.932 -9.235 1.00 97.56 90 LYS A CA 1
ATOM 722 C C . LYS A 1 90 ? 4.614 6.987 -10.107 1.00 97.56 90 LYS A C 1
ATOM 724 O O . LYS A 1 90 ? 5.835 7.136 -10.152 1.00 97.56 90 LYS A O 1
ATOM 729 N N . TYR A 1 91 ? 3.970 6.086 -10.843 1.00 98.44 91 TYR A N 1
ATOM 730 C CA . TYR A 1 91 ? 4.654 5.159 -11.749 1.00 98.44 91 TYR A CA 1
ATOM 731 C C . TYR A 1 91 ? 5.378 5.901 -12.876 1.00 98.44 91 TYR A C 1
ATOM 733 O O . TYR A 1 91 ? 6.559 5.647 -13.106 1.00 98.44 91 TYR A O 1
ATOM 741 N N . PHE A 1 92 ? 4.756 6.919 -13.480 1.00 98.12 92 PHE A N 1
ATOM 742 C CA . PHE A 1 92 ? 5.430 7.784 -14.455 1.00 98.12 92 PHE A CA 1
ATOM 743 C C . PHE A 1 92 ? 6.671 8.473 -13.876 1.00 98.12 92 PHE A C 1
ATOM 745 O O . PHE A 1 92 ? 7.680 8.595 -14.569 1.00 98.12 92 PHE A O 1
ATOM 752 N N . LYS A 1 93 ? 6.647 8.904 -12.606 1.00 97.06 93 LYS A N 1
ATOM 753 C CA . LYS A 1 93 ? 7.830 9.501 -11.957 1.00 97.06 93 LYS A CA 1
ATOM 754 C C . LYS A 1 93 ? 8.977 8.500 -11.841 1.00 97.06 93 LYS A C 1
ATOM 756 O O . LYS A 1 93 ? 10.108 8.865 -12.155 1.00 97.06 93 LYS A O 1
ATOM 761 N N . ILE A 1 94 ? 8.692 7.261 -11.439 1.00 97.56 94 ILE A N 1
ATOM 762 C CA . ILE A 1 94 ? 9.698 6.189 -11.366 1.00 97.56 94 ILE A CA 1
ATOM 763 C C . ILE A 1 94 ? 10.229 5.880 -12.774 1.00 97.56 94 ILE A C 1
ATOM 765 O O . ILE A 1 94 ? 11.439 5.948 -12.997 1.00 97.56 94 ILE A O 1
ATOM 769 N N . LYS A 1 95 ? 9.334 5.650 -13.747 1.00 96.25 95 LYS A N 1
ATOM 770 C CA . LYS A 1 95 ? 9.676 5.374 -15.152 1.00 96.25 95 LYS A CA 1
ATOM 771 C C . LYS A 1 95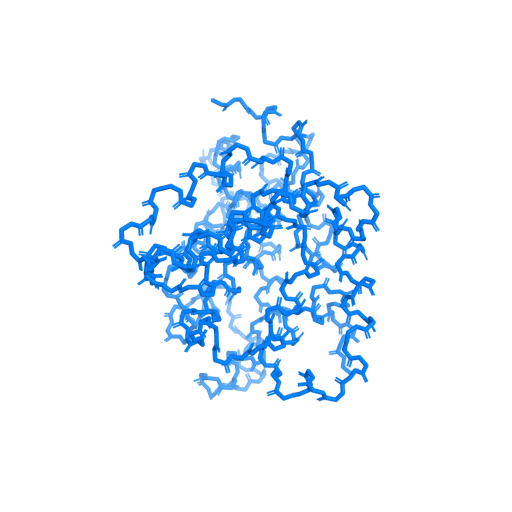 ? 10.575 6.454 -15.750 1.00 96.25 95 LYS A C 1
ATOM 773 O O . LYS A 1 95 ? 11.579 6.146 -16.379 1.00 96.25 95 LYS A O 1
ATOM 778 N N . ASN A 1 96 ? 10.248 7.727 -15.535 1.00 94.56 96 ASN A N 1
ATOM 779 C CA . ASN A 1 96 ? 11.010 8.848 -16.086 1.00 94.56 96 ASN A CA 1
ATOM 780 C C . ASN A 1 96 ? 12.439 8.921 -15.535 1.00 94.56 96 ASN A C 1
ATOM 782 O O . ASN A 1 96 ? 13.349 9.301 -16.270 1.00 94.56 96 ASN A O 1
ATOM 786 N N . ILE A 1 97 ? 12.657 8.562 -14.265 1.00 94.38 97 ILE A N 1
ATOM 787 C CA . ILE A 1 97 ? 14.013 8.427 -13.716 1.00 94.38 97 ILE A CA 1
ATOM 788 C C . ILE A 1 97 ? 14.701 7.196 -14.301 1.00 94.38 97 ILE A C 1
ATOM 790 O O . ILE A 1 97 ? 15.838 7.300 -14.754 1.00 94.38 97 ILE A O 1
ATOM 794 N N . GLY A 1 98 ? 13.994 6.071 -14.391 1.00 92.69 98 GLY A N 1
ATOM 795 C CA . GLY A 1 98 ? 14.516 4.850 -14.991 1.00 92.69 98 GLY A CA 1
ATOM 796 C C . GLY A 1 98 ? 14.968 5.005 -16.446 1.00 92.69 98 GLY A C 1
ATOM 797 O O . GLY A 1 98 ? 16.045 4.541 -16.813 1.00 92.69 98 GLY A O 1
ATOM 798 N N . ASN A 1 99 ? 14.220 5.753 -17.260 1.00 91.25 99 ASN A N 1
ATOM 799 C CA . ASN A 1 99 ? 14.567 6.040 -18.657 1.00 91.25 99 ASN A CA 1
ATOM 800 C C . ASN A 1 99 ? 15.873 6.822 -18.794 1.00 91.25 99 ASN A C 1
ATOM 802 O O . ASN A 1 99 ? 16.624 6.589 -19.736 1.00 91.25 99 ASN A O 1
ATOM 806 N N . LYS A 1 100 ? 16.172 7.723 -17.850 1.00 89.50 100 LYS A N 1
ATOM 807 C CA . LYS A 1 100 ? 17.459 8.434 -17.835 1.00 89.50 100 LYS A CA 1
ATOM 808 C C . LYS A 1 100 ? 18.633 7.488 -17.573 1.00 89.50 100 LYS A C 1
ATOM 810 O O . LYS A 1 100 ? 19.746 7.808 -17.968 1.00 89.50 100 LYS A O 1
ATOM 815 N N . GLY A 1 101 ? 18.390 6.371 -16.881 1.00 83.62 101 GLY A N 1
ATOM 816 C CA . GLY A 1 101 ? 19.386 5.329 -16.633 1.00 83.62 101 GLY A CA 1
ATOM 817 C C . GLY A 1 101 ? 19.570 4.388 -17.825 1.00 83.62 101 GLY A C 1
ATOM 818 O O . GLY A 1 101 ? 20.693 4.016 -18.146 1.00 83.62 101 GLY A O 1
ATOM 819 N N . ALA A 1 102 ? 18.473 4.045 -18.503 1.00 79.12 102 ALA A N 1
ATOM 820 C CA . ALA A 1 102 ? 18.472 3.102 -19.622 1.00 79.12 102 ALA A CA 1
ATOM 821 C C . ALA A 1 102 ? 18.959 3.708 -20.951 1.00 79.12 102 ALA A C 1
ATOM 823 O O . ALA A 1 102 ? 19.497 2.994 -21.795 1.00 79.12 102 ALA A O 1
ATOM 824 N N . HIS A 1 103 ? 18.781 5.017 -21.153 1.00 75.50 103 HIS A N 1
ATOM 825 C CA . HIS A 1 103 ? 19.204 5.708 -22.369 1.00 75.50 103 HIS A CA 1
ATOM 826 C C . HIS A 1 103 ? 20.403 6.613 -22.098 1.00 75.50 103 HIS A C 1
ATOM 828 O O . HIS A 1 103 ? 20.444 7.326 -21.095 1.00 75.50 103 HIS A O 1
ATOM 834 N N . TYR A 1 104 ? 21.363 6.639 -23.025 1.00 71.62 104 TYR A N 1
ATOM 835 C CA . TYR A 1 104 ? 22.449 7.612 -22.973 1.00 71.62 104 TYR A CA 1
ATOM 836 C C . TYR A 1 104 ? 21.862 9.022 -23.087 1.00 71.62 104 TYR A C 1
ATOM 838 O O . TYR A 1 104 ? 21.363 9.422 -24.139 1.00 71.62 104 TYR A O 1
ATOM 846 N N . THR A 1 105 ? 21.898 9.776 -21.991 1.00 63.56 105 THR A N 1
ATOM 847 C CA . THR A 1 105 ? 21.464 11.171 -21.959 1.00 63.56 105 THR A CA 1
ATOM 848 C C . THR A 1 105 ? 22.627 12.050 -21.513 1.00 63.56 105 THR A C 1
ATOM 850 O O . THR A 1 105 ? 23.384 11.688 -20.617 1.00 63.56 105 THR A O 1
ATOM 853 N N . ALA A 1 106 ? 22.767 13.240 -22.109 1.00 60.75 106 ALA A N 1
ATOM 854 C CA . ALA A 1 106 ? 23.783 14.217 -21.693 1.00 60.75 106 ALA A CA 1
ATOM 855 C C . ALA A 1 106 ? 23.561 14.734 -20.254 1.00 60.75 106 ALA A C 1
ATOM 857 O O . ALA A 1 106 ? 24.429 15.382 -19.671 1.00 60.75 106 ALA A O 1
ATOM 858 N N . LYS A 1 107 ? 22.382 14.466 -19.674 1.00 71.31 107 LYS A N 1
ATOM 859 C CA . LYS A 1 107 ? 21.981 14.929 -18.350 1.00 71.31 107 LYS A CA 1
ATOM 860 C C . LYS A 1 107 ? 22.265 13.856 -17.301 1.00 71.31 107 LYS A C 1
ATOM 862 O O . LYS A 1 107 ? 21.636 12.804 -17.286 1.00 71.31 107 LYS A O 1
ATOM 867 N N . ARG A 1 108 ? 23.168 14.165 -16.372 1.00 83.38 108 ARG A N 1
ATOM 868 C CA . ARG A 1 108 ? 23.474 13.300 -15.228 1.00 83.38 108 ARG A CA 1
ATOM 869 C C . ARG A 1 108 ? 22.262 13.175 -14.294 1.00 83.38 108 ARG A C 1
ATOM 871 O O . ARG A 1 108 ? 21.607 14.174 -13.998 1.00 83.38 108 ARG A O 1
ATOM 878 N N . ILE A 1 109 ? 21.995 11.959 -13.818 1.00 89.50 109 ILE A N 1
ATOM 879 C CA . ILE A 1 109 ? 20.994 11.687 -12.778 1.00 89.50 109 ILE A CA 1
ATOM 880 C C . ILE A 1 109 ? 21.581 12.084 -11.426 1.00 89.50 109 ILE A C 1
ATOM 882 O O . ILE A 1 109 ? 22.718 11.734 -11.113 1.00 89.50 109 ILE A O 1
ATOM 886 N N . THR A 1 110 ? 20.816 12.823 -10.630 1.00 90.75 110 THR A N 1
ATOM 887 C CA . THR A 1 110 ? 21.246 13.248 -9.294 1.00 90.75 110 THR A CA 1
ATOM 888 C C . THR A 1 110 ? 20.841 12.238 -8.211 1.00 90.75 110 THR A C 1
ATOM 890 O O . THR A 1 110 ? 19.784 11.608 -8.322 1.00 90.75 110 THR A O 1
ATOM 893 N N . PRO A 1 111 ? 21.588 12.142 -7.094 1.00 89.44 111 PRO A N 1
ATOM 894 C CA . PRO A 1 111 ? 21.195 11.310 -5.951 1.00 89.44 111 PRO A CA 1
ATOM 895 C C . PRO A 1 111 ? 19.805 11.648 -5.386 1.00 89.44 111 PRO A C 1
ATOM 897 O O . PRO A 1 111 ? 19.075 10.770 -4.928 1.00 89.44 111 PRO A O 1
ATOM 900 N N . ASN A 1 112 ? 19.399 12.922 -5.453 1.00 92.25 112 ASN A N 1
ATOM 901 C CA . ASN A 1 112 ? 18.071 13.356 -5.020 1.00 92.25 112 ASN A CA 1
ATOM 902 C C . ASN A 1 112 ? 16.958 12.821 -5.937 1.00 92.25 112 ASN A C 1
ATOM 904 O O . ASN A 1 112 ? 15.906 12.416 -5.452 1.00 92.25 112 ASN A O 1
ATOM 908 N N . GLU A 1 113 ? 17.180 12.781 -7.254 1.00 94.06 113 GLU A N 1
ATOM 909 C CA . GLU A 1 113 ? 16.236 12.161 -8.192 1.00 94.06 113 GLU A CA 1
ATOM 910 C C . GLU A 1 113 ? 16.062 10.664 -7.914 1.00 94.06 113 GLU A C 1
ATOM 912 O O . GLU A 1 113 ? 14.923 10.194 -7.884 1.00 94.06 113 GLU A O 1
ATOM 917 N N . ILE A 1 114 ? 17.158 9.945 -7.639 1.00 94.38 114 ILE A N 1
ATOM 918 C CA . ILE A 1 114 ? 17.108 8.534 -7.225 1.00 94.38 114 ILE A CA 1
ATOM 919 C C . ILE A 1 114 ? 16.318 8.389 -5.928 1.00 94.38 114 ILE A C 1
ATOM 921 O O . ILE A 1 114 ? 15.337 7.656 -5.899 1.00 94.38 114 ILE A O 1
ATOM 925 N N . SER A 1 115 ? 16.665 9.144 -4.883 1.00 93.31 115 SER A N 1
ATOM 926 C CA . SER A 1 115 ? 15.964 9.091 -3.593 1.00 93.31 115 SER A CA 1
ATOM 927 C C . SER A 1 115 ? 14.456 9.345 -3.732 1.00 93.31 115 SER A C 1
ATOM 929 O O . SER A 1 115 ? 13.637 8.658 -3.120 1.00 93.31 115 SER A O 1
ATOM 931 N N . ASN A 1 116 ? 14.052 10.286 -4.589 1.00 93.62 116 ASN A N 1
ATOM 932 C CA . ASN A 1 116 ? 12.638 10.551 -4.861 1.00 93.62 116 ASN A CA 1
ATOM 933 C C . ASN A 1 116 ? 11.942 9.362 -5.537 1.00 93.62 116 ASN A C 1
ATOM 935 O O . ASN A 1 116 ? 10.826 9.013 -5.150 1.00 93.62 116 ASN A O 1
ATOM 939 N N . ALA A 1 117 ? 12.586 8.740 -6.527 1.00 95.62 117 ALA A N 1
ATOM 940 C CA . ALA A 1 117 ? 12.049 7.564 -7.204 1.00 95.62 117 ALA A CA 1
ATOM 941 C C . ALA A 1 117 ? 11.981 6.347 -6.270 1.00 95.62 117 ALA A C 1
ATOM 943 O O . ALA A 1 117 ? 10.948 5.684 -6.229 1.00 95.62 117 ALA A O 1
ATOM 944 N N . VAL A 1 118 ? 13.012 6.121 -5.449 1.00 95.25 118 VAL A N 1
ATOM 945 C CA . VAL A 1 118 ? 13.032 5.078 -4.411 1.00 95.25 118 VAL A CA 1
ATOM 946 C C . VAL A 1 118 ? 11.853 5.248 -3.457 1.00 95.25 118 VAL A C 1
ATOM 948 O O . VAL A 1 118 ? 11.112 4.296 -3.238 1.00 95.25 118 VAL A O 1
ATOM 951 N N . ARG A 1 119 ? 11.591 6.466 -2.960 1.00 93.81 119 ARG A N 1
ATOM 952 C CA . ARG A 1 119 ? 10.436 6.734 -2.081 1.00 93.81 119 ARG A CA 1
ATOM 953 C C . ARG A 1 119 ? 9.091 6.380 -2.722 1.00 93.81 119 ARG A C 1
ATOM 955 O O . ARG A 1 119 ? 8.173 5.969 -2.015 1.00 93.81 119 ARG A O 1
ATOM 962 N N . HIS A 1 120 ? 8.957 6.535 -4.037 1.00 95.38 120 HIS A N 1
ATOM 963 C CA . HIS A 1 120 ? 7.767 6.085 -4.759 1.00 95.38 120 HIS A CA 1
ATOM 964 C C . HIS A 1 120 ? 7.737 4.560 -4.928 1.00 95.38 120 HIS A C 1
ATOM 966 O O . HIS A 1 120 ? 6.696 3.957 -4.703 1.00 95.38 120 HIS A O 1
ATOM 972 N N . ALA A 1 121 ? 8.866 3.936 -5.266 1.00 95.88 121 ALA A N 1
ATOM 973 C CA . ALA A 1 121 ? 8.966 2.495 -5.493 1.00 95.88 121 ALA A CA 1
ATOM 974 C C . ALA A 1 121 ? 8.659 1.664 -4.233 1.00 95.88 121 ALA A C 1
ATOM 976 O O . ALA A 1 121 ? 7.905 0.694 -4.290 1.00 95.88 121 ALA A O 1
ATOM 977 N N . VAL A 1 122 ? 9.177 2.081 -3.074 1.00 93.88 122 VAL A N 1
ATOM 978 C CA . VAL A 1 122 ? 9.015 1.346 -1.803 1.00 93.88 122 VAL A CA 1
ATOM 979 C C . VAL A 1 122 ? 7.646 1.526 -1.140 1.00 93.88 122 VAL A C 1
ATOM 981 O O . VAL A 1 122 ? 7.439 0.998 -0.052 1.00 93.88 122 VAL A O 1
ATOM 984 N N . THR A 1 123 ? 6.744 2.306 -1.751 1.00 94.81 123 THR A N 1
ATOM 985 C CA . THR A 1 123 ? 5.370 2.529 -1.261 1.00 94.81 123 THR A CA 1
ATOM 986 C C . THR A 1 123 ? 4.292 2.005 -2.213 1.00 94.81 123 THR A C 1
ATOM 988 O O . THR A 1 123 ? 3.107 2.237 -1.977 1.00 94.81 123 THR A O 1
ATOM 991 N N . ILE A 1 124 ? 4.681 1.303 -3.289 1.00 96.69 124 ILE A N 1
ATOM 992 C CA . ILE A 1 124 ? 3.747 0.787 -4.302 1.00 96.69 124 ILE A CA 1
ATOM 993 C C . ILE A 1 124 ? 2.696 -0.129 -3.673 1.00 96.69 124 ILE A C 1
ATOM 995 O O . ILE A 1 124 ? 1.507 0.037 -3.944 1.00 96.69 124 ILE A O 1
ATOM 999 N N . PHE A 1 125 ? 3.119 -1.066 -2.825 1.00 96.38 125 PHE A N 1
ATOM 1000 C CA . PHE A 1 125 ? 2.211 -2.015 -2.193 1.00 96.38 125 PHE A CA 1
ATOM 1001 C C . PHE A 1 125 ? 1.191 -1.304 -1.295 1.00 96.38 125 PHE A C 1
ATOM 1003 O O . PHE A 1 125 ? -0.016 -1.512 -1.405 1.00 96.38 125 PHE A O 1
ATOM 1010 N N . GLU A 1 126 ? 1.659 -0.389 -0.449 1.00 97.44 126 GLU A N 1
ATOM 1011 C CA . GLU A 1 126 ? 0.806 0.405 0.426 1.00 97.44 126 GLU A CA 1
ATOM 1012 C C . GLU A 1 126 ? -0.156 1.297 -0.368 1.00 97.44 126 GLU A C 1
ATOM 1014 O O . GLU A 1 126 ? -1.318 1.444 0.009 1.00 97.44 126 GLU A O 1
ATOM 1019 N N . ASP A 1 127 ? 0.295 1.885 -1.478 1.00 97.81 127 ASP A N 1
ATOM 1020 C CA . ASP A 1 127 ? -0.567 2.683 -2.345 1.00 97.81 127 ASP A CA 1
ATOM 1021 C C . ASP A 1 127 ? -1.667 1.838 -3.007 1.00 97.81 127 ASP A C 1
ATOM 1023 O O . ASP A 1 127 ? -2.787 2.325 -3.148 1.00 97.81 127 ASP A O 1
ATOM 1027 N N . LEU A 1 128 ? -1.400 0.576 -3.356 1.00 98.06 128 LEU A N 1
ATOM 1028 C CA . LEU A 1 128 ? -2.426 -0.342 -3.867 1.00 98.06 128 LEU A CA 1
ATOM 1029 C C . LEU A 1 128 ? -3.487 -0.664 -2.815 1.00 98.06 128 LEU A C 1
ATOM 1031 O O . LEU A 1 128 ? -4.676 -0.669 -3.131 1.00 98.06 128 LEU A O 1
ATOM 1035 N N . LEU A 1 129 ? -3.087 -0.847 -1.555 1.00 97.94 129 LEU A N 1
ATOM 1036 C CA . LEU A 1 129 ? -4.037 -0.998 -0.448 1.00 97.94 129 LEU A CA 1
ATOM 1037 C C . LEU A 1 129 ? -4.855 0.280 -0.231 1.00 97.94 129 LEU A C 1
ATOM 1039 O O . LEU A 1 129 ? -6.045 0.218 0.068 1.00 97.94 129 LEU A O 1
ATOM 1043 N N . VAL A 1 130 ? -4.257 1.454 -0.445 1.00 98.12 130 VAL A N 1
ATOM 1044 C CA . VAL A 1 130 ? -5.003 2.719 -0.423 1.00 98.12 130 VAL A CA 1
ATOM 1045 C C . VAL A 1 130 ? -6.031 2.769 -1.557 1.00 98.12 130 VAL A C 1
ATOM 1047 O O . VAL A 1 130 ? -7.168 3.172 -1.326 1.00 98.12 130 VAL A O 1
ATOM 1050 N N . VAL A 1 131 ? -5.668 2.344 -2.771 1.00 97.62 131 VAL A N 1
ATOM 1051 C CA . VAL A 1 131 ? -6.613 2.241 -3.898 1.00 97.62 131 VAL A CA 1
ATOM 1052 C C . VAL A 1 131 ? -7.745 1.265 -3.582 1.00 97.62 131 VAL A C 1
ATOM 1054 O O . VAL A 1 131 ? -8.904 1.575 -3.852 1.00 97.62 131 VAL A O 1
ATOM 1057 N N . TYR A 1 132 ? -7.437 0.132 -2.949 1.00 97.50 132 TYR A N 1
ATOM 1058 C CA . TYR A 1 132 ? -8.450 -0.816 -2.496 1.00 97.50 132 TYR A CA 1
ATOM 1059 C C . TYR A 1 132 ? -9.462 -0.152 -1.557 1.00 97.50 132 TYR A C 1
ATOM 1061 O O . TYR A 1 132 ? -10.657 -0.163 -1.834 1.00 97.50 132 TYR A O 1
ATOM 1069 N N . PHE A 1 133 ? -8.996 0.502 -0.489 1.00 97.56 133 PHE A N 1
ATOM 1070 C CA . PHE A 1 133 ? -9.882 1.107 0.512 1.00 97.56 133 PHE A CA 1
ATOM 1071 C C . PHE A 1 133 ? -10.598 2.383 0.045 1.00 97.56 133 PHE A C 1
ATOM 1073 O O . PHE A 1 133 ? -11.575 2.801 0.666 1.00 97.56 133 PHE A O 1
ATOM 1080 N N . LYS A 1 134 ? -10.147 3.008 -1.052 1.00 95.19 134 LYS A N 1
ATOM 1081 C CA . LYS A 1 134 ? -10.919 4.051 -1.751 1.00 95.19 134 LYS A CA 1
ATOM 1082 C C . LYS A 1 134 ? -12.176 3.479 -2.414 1.00 95.19 134 LYS A C 1
ATOM 1084 O O . LYS A 1 134 ? -13.196 4.158 -2.460 1.00 95.19 134 LYS A O 1
ATOM 1089 N N . LYS A 1 135 ? -12.091 2.251 -2.936 1.00 94.62 135 LYS A N 1
ATOM 1090 C CA . LYS A 1 135 ? -13.197 1.536 -3.592 1.00 94.62 135 LYS A CA 1
ATOM 1091 C C . LYS A 1 135 ? -14.078 0.797 -2.580 1.00 94.62 135 LYS A C 1
ATOM 1093 O O . LYS A 1 135 ? -15.298 0.818 -2.701 1.00 94.62 135 LYS A O 1
ATOM 1098 N N . HIS A 1 136 ? -13.459 0.184 -1.575 1.00 95.50 136 HIS A N 1
ATOM 1099 C CA . HIS A 1 136 ? -14.104 -0.621 -0.538 1.00 95.50 136 HIS A CA 1
ATOM 1100 C C . HIS A 1 136 ? -13.991 0.088 0.809 1.00 95.50 136 HIS A C 1
ATOM 1102 O O . HIS A 1 136 ? -12.934 0.091 1.443 1.00 95.50 136 HIS A O 1
ATOM 1108 N N . ARG A 1 137 ? -15.074 0.742 1.237 1.00 95.25 137 ARG A N 1
ATOM 1109 C CA . ARG A 1 137 ? -15.062 1.596 2.431 1.00 95.25 137 ARG A CA 1
ATOM 1110 C C . ARG A 1 137 ? -14.636 0.803 3.673 1.00 95.25 137 ARG A C 1
ATOM 1112 O O . ARG A 1 137 ? -15.213 -0.230 3.998 1.00 95.25 137 ARG A O 1
ATOM 1119 N N . ILE A 1 138 ? -13.667 1.321 4.429 1.00 96.00 138 ILE A N 1
ATOM 1120 C CA . ILE A 1 138 ? -13.237 0.689 5.686 1.00 96.00 138 ILE A CA 1
ATOM 1121 C C . ILE A 1 138 ? -14.442 0.496 6.623 1.00 96.00 138 ILE A C 1
ATOM 1123 O O . ILE A 1 138 ? -15.192 1.440 6.881 1.00 96.00 138 ILE A O 1
ATOM 1127 N N . GLY A 1 139 ? -14.597 -0.734 7.124 1.00 92.56 139 GLY A N 1
ATOM 1128 C CA . GLY A 1 139 ? -15.710 -1.165 7.976 1.00 92.56 139 GLY A CA 1
ATOM 1129 C C . GLY A 1 139 ? -16.759 -2.030 7.267 1.00 92.56 139 GLY A C 1
ATOM 1130 O O . GLY A 1 139 ? -17.543 -2.679 7.952 1.00 92.56 139 GLY A O 1
ATOM 1131 N N . THR A 1 140 ? -16.768 -2.106 5.929 1.00 94.19 140 THR A N 1
ATOM 1132 C CA . THR A 1 140 ? -17.718 -2.969 5.191 1.00 94.19 140 THR A CA 1
ATOM 1133 C C . THR A 1 140 ? -17.218 -4.403 5.008 1.00 94.19 140 THR A C 1
ATOM 1135 O O . THR A 1 140 ? -18.010 -5.311 4.780 1.00 94.19 140 THR A O 1
ATOM 1138 N N . GLU A 1 141 ? -15.908 -4.616 5.133 1.00 93.56 141 GLU A N 1
ATOM 1139 C CA . GLU A 1 141 ? -15.241 -5.904 4.922 1.00 93.56 141 GLU A CA 1
ATOM 1140 C C . GLU A 1 141 ? -14.336 -6.227 6.118 1.00 93.56 141 GLU A C 1
ATOM 1142 O O . GLU A 1 141 ? -13.115 -6.089 6.069 1.00 93.56 141 GLU A O 1
ATOM 1147 N N . GLY A 1 142 ? -14.943 -6.636 7.235 1.00 88.25 142 GLY A N 1
ATOM 1148 C CA . GLY A 1 142 ? -14.242 -6.937 8.493 1.00 88.25 142 GLY A CA 1
ATOM 1149 C C . GLY A 1 142 ? -12.918 -7.727 8.377 1.00 88.25 142 GLY A C 1
ATOM 1150 O O . GLY A 1 142 ? -11.915 -7.275 8.935 1.00 88.25 142 GLY A O 1
ATOM 1151 N N . PRO A 1 143 ? -12.846 -8.863 7.656 1.00 90.94 143 PRO A N 1
ATOM 1152 C CA . PRO A 1 143 ? -11.653 -9.714 7.629 1.00 90.94 143 PRO A CA 1
ATOM 1153 C C . PRO A 1 143 ? -10.483 -9.067 6.912 1.00 90.94 143 PRO A C 1
ATOM 1155 O O . PRO A 1 143 ? -9.332 -9.292 7.283 1.00 90.94 143 PRO A O 1
ATOM 1158 N N . VAL A 1 144 ? -10.757 -8.207 5.935 1.00 93.44 144 VAL A N 1
ATOM 1159 C CA . VAL A 1 144 ? -9.721 -7.451 5.237 1.00 93.44 144 VAL A CA 1
ATOM 1160 C C . VAL A 1 144 ? -8.907 -6.609 6.232 1.00 93.44 144 VAL A C 1
ATOM 1162 O O . VAL A 1 144 ? -7.688 -6.516 6.110 1.00 93.44 144 VAL A O 1
ATOM 1165 N N . LEU A 1 145 ? -9.531 -6.081 7.294 1.00 94.06 145 LEU A N 1
ATOM 1166 C CA . LEU A 1 145 ? -8.822 -5.351 8.356 1.00 94.06 145 LEU A CA 1
ATOM 1167 C C . LEU A 1 145 ? -7.984 -6.261 9.267 1.00 94.06 145 LEU A C 1
ATOM 1169 O O . LEU A 1 145 ? -6.983 -5.808 9.836 1.00 94.06 145 LEU A O 1
ATOM 1173 N N . THR A 1 146 ? -8.369 -7.529 9.410 1.00 93.12 146 THR A N 1
ATOM 1174 C CA . THR A 1 146 ? -7.572 -8.539 10.119 1.00 93.12 146 THR A CA 1
ATOM 1175 C C . THR A 1 146 ? -6.320 -8.881 9.321 1.00 93.12 146 THR A C 1
ATOM 1177 O O . THR A 1 146 ? -5.230 -8.840 9.887 1.00 93.12 146 THR A O 1
ATOM 1180 N N . ILE A 1 147 ? -6.440 -9.102 8.004 1.00 94.19 147 ILE A N 1
ATOM 1181 C CA . ILE A 1 147 ? -5.265 -9.282 7.136 1.00 94.19 147 ILE A CA 1
ATOM 1182 C C . ILE A 1 147 ? -4.406 -8.021 7.140 1.00 94.19 147 ILE A C 1
ATOM 1184 O O . ILE A 1 147 ? -3.204 -8.117 7.343 1.00 94.19 147 ILE A O 1
ATOM 1188 N N . LEU A 1 148 ? -4.997 -6.829 6.997 1.00 95.81 148 LEU A N 1
ATOM 1189 C CA . LEU A 1 148 ? -4.243 -5.574 7.042 1.00 95.81 148 LEU A CA 1
ATOM 1190 C C . LEU A 1 148 ? -3.388 -5.480 8.313 1.00 95.81 148 LEU A C 1
ATOM 1192 O O . LEU A 1 148 ? -2.275 -4.967 8.253 1.00 95.81 148 LEU A O 1
ATOM 1196 N N . SER A 1 149 ? -3.895 -5.990 9.442 1.00 93.88 149 SER A N 1
ATOM 1197 C CA . SER A 1 149 ? -3.209 -6.003 10.740 1.00 93.88 149 SER A CA 1
ATOM 1198 C C . SER A 1 149 ? -1.967 -6.902 10.792 1.00 93.88 149 SER A C 1
ATOM 1200 O O . SER A 1 149 ? -1.192 -6.746 11.736 1.00 93.88 149 SER A O 1
ATOM 1202 N N . SER A 1 150 ? -1.741 -7.775 9.800 1.00 93.56 150 SER A N 1
ATOM 1203 C CA . SER A 1 150 ? -0.498 -8.547 9.659 1.00 93.56 150 SER A CA 1
ATOM 1204 C C . SER A 1 150 ? 0.686 -7.692 9.206 1.00 93.56 150 SER A C 1
ATOM 1206 O O . SER A 1 150 ? 1.831 -8.089 9.398 1.00 93.56 150 SER A O 1
ATOM 1208 N N . LEU A 1 151 ? 0.437 -6.512 8.627 1.00 95.31 151 LEU A N 1
ATOM 1209 C CA . LEU A 1 151 ? 1.502 -5.613 8.198 1.00 95.31 151 LEU A CA 1
ATOM 1210 C C . LEU A 1 151 ? 2.179 -4.920 9.388 1.00 95.31 151 LEU A C 1
ATOM 1212 O O . LEU A 1 151 ? 1.509 -4.604 10.389 1.00 95.31 151 LEU A O 1
ATOM 1216 N N . PRO A 1 152 ? 3.465 -4.541 9.238 1.00 94.44 152 PRO A N 1
ATOM 1217 C CA . PRO A 1 152 ? 4.144 -3.740 10.236 1.00 94.44 152 PRO A CA 1
ATOM 1218 C C . PRO A 1 152 ? 3.349 -2.468 10.571 1.00 94.44 152 PRO A C 1
ATOM 1220 O O . PRO A 1 152 ? 2.857 -1.789 9.660 1.00 94.44 152 PRO A O 1
ATOM 1223 N N . PRO A 1 153 ? 3.199 -2.109 11.861 1.00 95.31 153 PRO A N 1
ATOM 1224 C CA . PRO A 1 153 ? 2.347 -1.005 12.305 1.00 95.31 153 PRO A CA 1
ATOM 1225 C C . PRO A 1 153 ? 2.554 0.304 11.550 1.00 95.31 153 PRO A C 1
ATOM 1227 O O . PRO A 1 153 ? 1.593 0.956 11.151 1.00 95.31 153 PRO A O 1
ATOM 1230 N N . ILE A 1 154 ? 3.804 0.650 11.273 1.00 93.50 154 ILE A N 1
ATOM 1231 C CA . ILE A 1 154 ? 4.160 1.877 10.565 1.00 93.50 154 ILE A CA 1
ATOM 1232 C C . ILE A 1 154 ? 3.702 1.890 9.094 1.00 93.50 154 ILE A C 1
ATOM 1234 O O . ILE A 1 154 ? 3.374 2.946 8.553 1.00 93.50 154 ILE A O 1
ATOM 1238 N N . LYS A 1 155 ? 3.597 0.719 8.450 1.00 94.88 155 LYS A N 1
ATOM 1239 C CA . LYS A 1 155 ? 3.019 0.583 7.104 1.00 94.88 155 LYS A CA 1
ATOM 1240 C C . LYS A 1 155 ? 1.507 0.786 7.145 1.00 94.88 155 LYS A C 1
ATOM 1242 O O . LYS A 1 155 ? 0.950 1.490 6.305 1.00 94.88 155 LYS A O 1
ATOM 1247 N N . ARG A 1 156 ? 0.849 0.258 8.184 1.00 96.88 156 ARG A N 1
ATOM 1248 C CA . ARG A 1 156 ? -0.585 0.487 8.437 1.00 96.88 156 ARG A CA 1
ATOM 1249 C C . ARG A 1 156 ? -0.882 1.960 8.691 1.00 96.88 156 ARG A C 1
ATOM 1251 O O . ARG A 1 156 ? -1.856 2.464 8.143 1.00 96.88 156 ARG A O 1
ATOM 1258 N N . VAL A 1 157 ? -0.028 2.657 9.444 1.00 97.62 157 VAL A N 1
ATOM 1259 C CA . VAL A 1 157 ? -0.124 4.111 9.648 1.00 97.62 157 VAL A CA 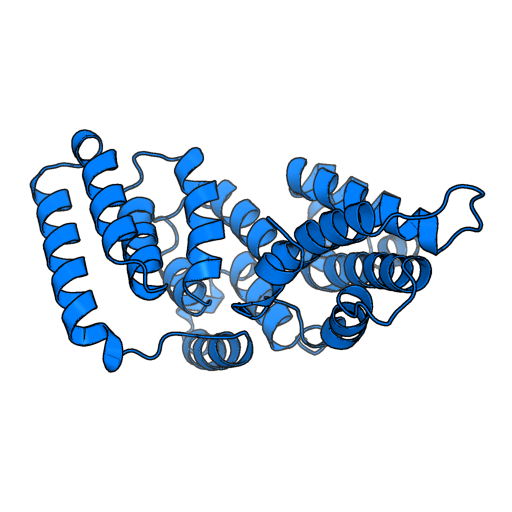1
ATOM 1260 C C . VAL A 1 157 ? -0.156 4.851 8.309 1.00 97.62 157 VAL A C 1
ATOM 1262 O O . VAL A 1 157 ? -1.078 5.629 8.080 1.00 97.62 157 VAL A O 1
ATOM 1265 N N . TYR A 1 158 ? 0.777 4.569 7.392 1.00 96.44 158 TYR A N 1
ATOM 1266 C CA . TYR A 1 158 ? 0.806 5.215 6.070 1.00 96.44 158 TYR A CA 1
ATOM 1267 C C . TYR A 1 158 ? -0.509 5.033 5.293 1.00 96.44 158 TYR A C 1
ATOM 1269 O O . TYR A 1 158 ? -1.046 5.994 4.732 1.00 96.44 158 TYR A O 1
ATOM 1277 N N . ILE A 1 159 ? -1.036 3.805 5.268 1.00 98.00 159 ILE A N 1
ATOM 1278 C CA . ILE A 1 159 ? -2.273 3.460 4.553 1.00 98.00 159 ILE A CA 1
ATOM 1279 C C . ILE A 1 159 ? -3.464 4.179 5.197 1.00 98.00 159 ILE A C 1
ATOM 1281 O O . ILE A 1 159 ? -4.210 4.893 4.525 1.00 98.00 159 ILE A O 1
ATOM 1285 N N . LEU A 1 160 ? -3.618 4.036 6.513 1.00 98.44 160 LEU A N 1
ATOM 1286 C CA . LEU A 1 160 ? -4.763 4.549 7.257 1.00 98.44 160 LEU A CA 1
ATOM 1287 C C . LEU A 1 160 ? -4.773 6.083 7.327 1.00 98.44 160 LEU A C 1
ATOM 1289 O O . LEU A 1 160 ? -5.841 6.669 7.181 1.00 98.44 160 LEU A O 1
ATOM 1293 N N . GLU A 1 161 ? -3.623 6.759 7.436 1.00 98.00 161 GLU A N 1
ATOM 1294 C CA . GLU A 1 161 ? -3.549 8.229 7.353 1.00 98.00 161 GLU A CA 1
ATOM 1295 C C . GLU A 1 161 ? -4.047 8.749 5.989 1.00 98.00 161 GLU A C 1
ATOM 1297 O O . GLU A 1 161 ? -4.676 9.810 5.908 1.00 98.00 161 GLU A O 1
ATOM 1302 N N . LYS A 1 162 ? -3.779 8.023 4.895 1.00 97.25 162 LYS A N 1
ATOM 1303 C CA . LYS A 1 162 ? -4.244 8.395 3.549 1.00 97.25 162 LYS A CA 1
ATOM 1304 C C . LYS A 1 162 ? -5.743 8.197 3.360 1.00 97.25 162 LYS A C 1
ATOM 1306 O O . LYS A 1 162 ? -6.368 9.033 2.704 1.00 97.25 162 LYS A O 1
ATOM 1311 N N . ILE A 1 163 ? -6.311 7.124 3.909 1.00 97.50 163 ILE A N 1
ATOM 1312 C CA . ILE A 1 163 ? -7.760 6.887 3.833 1.00 97.50 163 ILE A CA 1
ATOM 1313 C C . ILE A 1 163 ? -8.509 7.818 4.786 1.00 97.50 163 ILE A C 1
ATOM 1315 O O . ILE A 1 163 ? -9.500 8.425 4.390 1.00 97.50 163 ILE A O 1
ATOM 1319 N N . TRP A 1 164 ? -7.985 8.050 5.991 1.00 96.88 164 TRP A N 1
ATOM 1320 C CA . TRP A 1 164 ? -8.578 8.974 6.959 1.00 96.88 164 TRP A CA 1
ATOM 1321 C C . TRP A 1 164 ? -8.759 10.387 6.400 1.00 96.88 164 TRP A C 1
ATOM 1323 O O . TRP A 1 164 ? -9.765 11.040 6.662 1.00 96.88 164 TRP A O 1
ATOM 1333 N N . LYS A 1 165 ? -7.820 10.866 5.573 1.00 95.44 165 LYS A N 1
ATOM 1334 C CA . LYS A 1 165 ? -7.943 12.176 4.909 1.00 95.44 165 LYS A CA 1
ATOM 1335 C C . LYS A 1 165 ? -9.200 12.305 4.042 1.00 95.44 165 LYS A C 1
ATOM 1337 O O . LYS A 1 165 ? -9.622 13.436 3.817 1.00 95.44 165 LYS A O 1
ATOM 1342 N N . GLN A 1 166 ? -9.761 11.188 3.581 1.00 93.25 166 GLN A N 1
ATOM 1343 C CA . GLN A 1 166 ? -10.926 11.111 2.699 1.00 93.25 166 GLN A CA 1
ATOM 1344 C C . GLN A 1 166 ? -12.222 10.777 3.460 1.00 93.25 166 GLN A C 1
ATOM 1346 O O . GLN A 1 166 ? -13.283 11.223 3.045 1.00 93.25 166 GLN A O 1
ATOM 1351 N N . ASP A 1 167 ? -12.141 10.060 4.587 1.00 94.06 167 ASP A N 1
ATOM 1352 C CA . ASP A 1 167 ? -13.292 9.684 5.429 1.00 94.06 167 ASP A CA 1
ATOM 1353 C C . ASP A 1 167 ? -12.984 9.971 6.916 1.00 94.06 167 ASP A C 1
ATOM 1355 O O . ASP A 1 167 ? -12.674 9.081 7.711 1.00 94.06 167 ASP A O 1
ATOM 1359 N N . ARG A 1 168 ? -12.981 11.264 7.284 1.00 93.75 168 ARG A N 1
ATOM 1360 C CA . ARG A 1 168 ? -12.446 11.760 8.574 1.00 93.75 168 ARG A CA 1
ATOM 1361 C C . ARG A 1 168 ? -13.272 11.392 9.808 1.00 93.75 168 ARG A C 1
ATOM 1363 O O . ARG A 1 168 ? -12.745 11.525 10.913 1.00 93.75 168 ARG A O 1
ATOM 1370 N N . SER A 1 169 ? -14.531 11.000 9.629 1.00 92.31 169 SER A N 1
ATOM 1371 C CA . SER A 1 169 ? -15.464 10.601 10.694 1.00 92.31 169 SER A CA 1
ATOM 1372 C C . SER A 1 169 ? -15.661 9.085 10.771 1.00 92.31 169 SER A C 1
ATOM 1374 O O . SER A 1 169 ? -16.488 8.603 11.539 1.00 92.31 169 SER A O 1
ATOM 1376 N N . ASN A 1 170 ? -14.916 8.305 9.983 1.00 96.25 170 ASN A N 1
ATOM 1377 C CA . ASN A 1 170 ? -15.029 6.856 10.019 1.00 96.25 170 ASN A CA 1
ATOM 1378 C C . ASN A 1 170 ? -14.417 6.288 11.304 1.00 96.25 170 ASN A C 1
ATOM 1380 O O . ASN A 1 170 ? -13.195 6.211 11.455 1.00 96.25 170 ASN A O 1
ATOM 1384 N N . VAL A 1 171 ? -15.294 5.843 12.199 1.00 96.31 171 VAL A N 1
ATOM 1385 C CA . VAL A 1 171 ? -14.962 5.278 13.511 1.00 96.31 171 VAL A CA 1
ATOM 1386 C C . VAL A 1 171 ? -14.010 4.078 13.401 1.00 96.31 171 VAL A C 1
ATOM 1388 O O . VAL A 1 171 ? -13.073 3.966 14.188 1.00 96.31 171 VAL A O 1
ATOM 1391 N N . TRP A 1 172 ? -14.157 3.232 12.373 1.00 96.75 172 TRP A N 1
ATOM 1392 C CA . TRP A 1 172 ? -13.253 2.099 12.141 1.00 96.75 172 TRP A CA 1
ATOM 1393 C C . TRP A 1 172 ? -11.837 2.550 11.781 1.00 96.75 172 TRP A C 1
ATOM 1395 O O . TRP A 1 172 ? -10.864 1.932 12.208 1.00 96.75 172 TRP A O 1
ATOM 1405 N N . ILE A 1 173 ? -11.699 3.628 11.003 1.00 97.75 173 ILE A N 1
ATOM 1406 C CA . ILE A 1 173 ? -10.383 4.189 10.676 1.00 97.75 173 ILE A CA 1
ATOM 1407 C C . ILE A 1 173 ? -9.751 4.787 11.926 1.00 97.75 173 ILE A C 1
ATOM 1409 O O . ILE A 1 173 ? -8.569 4.554 12.162 1.00 97.75 173 ILE A O 1
ATOM 1413 N N . ILE A 1 174 ? -10.531 5.524 12.721 1.00 98.06 174 ILE A N 1
ATOM 1414 C CA . ILE A 1 174 ? -10.059 6.146 13.961 1.00 98.06 174 ILE A CA 1
ATOM 1415 C C . ILE A 1 174 ? -9.512 5.076 14.917 1.00 98.06 174 ILE A C 1
ATOM 1417 O O . ILE A 1 174 ? -8.363 5.189 15.345 1.00 98.06 174 ILE A O 1
ATOM 1421 N N . ASP A 1 175 ? -10.274 4.005 15.161 1.00 97.38 175 ASP A N 1
ATOM 1422 C CA . ASP A 1 175 ? -9.853 2.871 15.996 1.00 97.38 175 ASP A CA 1
ATOM 1423 C C . ASP A 1 175 ? -8.566 2.214 15.469 1.00 97.38 175 ASP A C 1
ATOM 1425 O O . ASP A 1 175 ? -7.573 2.039 16.179 1.00 97.38 175 ASP A O 1
ATOM 1429 N N . LYS A 1 176 ? -8.543 1.847 14.183 1.00 97.69 176 LYS A N 1
ATOM 1430 C CA . LYS A 1 176 ? -7.405 1.115 13.611 1.00 97.69 176 LYS A CA 1
ATOM 1431 C C . LYS A 1 176 ? -6.148 1.979 13.515 1.00 97.69 176 LYS A C 1
ATOM 1433 O O . LYS A 1 176 ? -5.051 1.449 13.705 1.00 97.69 176 LYS A O 1
ATOM 1438 N N . LEU A 1 177 ? -6.288 3.274 13.225 1.00 98.38 177 LEU A N 1
ATOM 1439 C CA . LEU A 1 177 ? -5.168 4.207 13.089 1.00 98.38 177 LEU A CA 1
ATOM 1440 C C . LEU A 1 177 ? -4.554 4.548 14.448 1.00 98.38 177 LEU A C 1
ATOM 1442 O O . LEU A 1 177 ? -3.330 4.516 14.563 1.00 98.38 177 LEU A O 1
ATOM 1446 N N . SER A 1 178 ? -5.367 4.787 15.482 1.00 98.31 178 SER A N 1
ATOM 1447 C CA . SER A 1 178 ? -4.858 5.010 16.841 1.00 98.31 178 SER A CA 1
ATOM 1448 C C . SER A 1 178 ? -4.057 3.792 17.323 1.00 98.31 178 SER A C 1
ATOM 1450 O O . SER A 1 178 ? -2.871 3.897 17.641 1.00 98.31 178 SER A O 1
ATOM 1452 N N . MET A 1 179 ? -4.618 2.584 17.199 1.00 98.12 179 MET A N 1
ATOM 1453 C CA . MET A 1 179 ? -3.895 1.349 17.517 1.00 98.12 179 MET A CA 1
ATOM 1454 C C . MET A 1 179 ? -2.630 1.151 16.669 1.00 98.12 179 MET A C 1
ATOM 1456 O O . MET A 1 179 ? -1.667 0.545 17.140 1.00 98.12 179 MET A O 1
ATOM 1460 N N . ALA A 1 180 ? -2.612 1.599 15.410 1.00 97.62 180 ALA A N 1
ATOM 1461 C CA . ALA A 1 180 ? -1.424 1.516 14.563 1.00 97.62 180 ALA A CA 1
ATOM 1462 C C . ALA A 1 180 ? -0.310 2.460 15.042 1.00 97.62 180 ALA A C 1
ATOM 1464 O O . ALA A 1 180 ? 0.839 2.021 15.083 1.00 97.62 180 ALA A O 1
ATOM 1465 N N . TYR A 1 181 ? -0.637 3.689 15.467 1.00 98.31 181 TYR A N 1
ATOM 1466 C CA . TYR A 1 181 ? 0.333 4.605 16.081 1.00 98.31 181 TYR A CA 1
ATOM 1467 C C . TYR A 1 181 ? 0.948 4.006 17.342 1.00 98.31 181 TYR A C 1
ATOM 1469 O O . TYR A 1 181 ? 2.172 3.890 17.430 1.00 98.31 181 TYR A O 1
ATOM 1477 N N . LEU A 1 182 ? 0.108 3.525 18.262 1.00 97.25 182 LEU A N 1
ATOM 1478 C CA . LEU A 1 182 ? 0.571 2.871 19.482 1.00 97.25 182 LEU A CA 1
ATOM 1479 C C . LEU A 1 182 ? 1.476 1.671 19.160 1.00 97.25 182 LEU A C 1
ATOM 1481 O O . LEU A 1 182 ? 2.613 1.610 19.619 1.00 97.25 182 LEU A O 1
ATOM 1485 N N . LYS A 1 183 ? 1.026 0.750 18.299 1.00 95.62 183 LYS A N 1
ATOM 1486 C CA . LYS A 1 183 ? 1.826 -0.429 17.925 1.00 95.62 183 LYS A 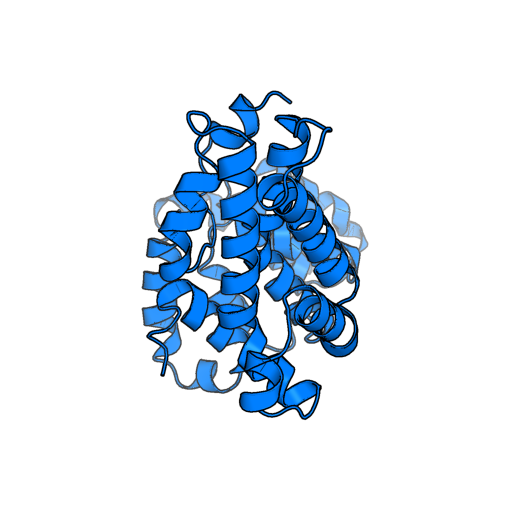CA 1
ATOM 1487 C C . LYS A 1 183 ? 3.114 -0.077 17.172 1.00 95.62 183 LYS A C 1
ATOM 1489 O O . LYS A 1 183 ? 4.019 -0.899 17.143 1.00 95.62 183 LYS A O 1
ATOM 1494 N N . SER A 1 184 ? 3.214 1.114 16.579 1.00 93.69 184 SER A N 1
ATOM 1495 C CA . SER A 1 184 ? 4.457 1.623 15.980 1.00 93.69 184 SER A CA 1
ATOM 1496 C C . SER A 1 184 ? 5.439 2.232 16.990 1.00 93.69 184 SER A C 1
ATOM 1498 O O . SER A 1 184 ? 6.484 2.729 16.585 1.00 93.69 184 SER A O 1
ATOM 1500 N N . GLY A 1 185 ? 5.119 2.183 18.287 1.00 92.38 185 GLY A N 1
ATOM 1501 C CA . GLY A 1 185 ? 5.941 2.725 19.369 1.00 92.38 185 GLY A CA 1
ATOM 1502 C C . GLY A 1 185 ? 5.621 4.175 19.736 1.00 92.38 185 GLY A C 1
ATOM 1503 O O . GLY A 1 185 ? 6.328 4.754 20.554 1.00 92.38 185 GLY A O 1
ATOM 1504 N N . ASP A 1 186 ? 4.564 4.765 19.168 1.00 95.19 186 ASP A N 1
ATOM 1505 C CA . ASP A 1 186 ? 4.207 6.173 19.369 1.00 95.19 186 ASP A CA 1
ATOM 1506 C C . ASP A 1 186 ? 2.850 6.311 20.078 1.00 95.19 186 ASP A C 1
ATOM 1508 O O . ASP A 1 186 ? 1.820 6.676 19.498 1.00 95.19 186 ASP A O 1
ATOM 1512 N N . PHE A 1 187 ? 2.843 5.969 21.371 1.00 96.50 187 PHE A N 1
ATOM 1513 C CA . PHE A 1 187 ? 1.654 6.082 22.220 1.00 96.50 187 PHE A CA 1
ATOM 1514 C C . PHE A 1 187 ? 1.153 7.529 22.318 1.00 96.50 187 PHE A C 1
ATOM 1516 O O . PHE A 1 187 ? -0.052 7.772 22.257 1.00 96.50 187 PHE A O 1
ATOM 1523 N N . GLN A 1 188 ? 2.064 8.506 22.386 1.00 97.62 188 GLN A N 1
ATOM 1524 C CA . GLN A 1 188 ? 1.681 9.914 22.472 1.00 97.62 188 GLN A CA 1
ATOM 1525 C C . GLN A 1 188 ? 0.963 10.380 21.201 1.00 97.62 188 GLN A C 1
ATOM 1527 O O . GLN A 1 188 ? -0.073 11.040 21.298 1.00 97.62 188 GLN A O 1
ATOM 1532 N N . LYS A 1 189 ? 1.453 10.015 20.007 1.00 97.81 189 LYS A N 1
ATOM 1533 C CA . LYS A 1 189 ? 0.755 10.314 18.747 1.00 97.81 189 LYS A CA 1
ATOM 1534 C C . LYS A 1 189 ? -0.609 9.638 18.683 1.00 97.81 189 LYS A C 1
ATOM 1536 O O . LYS A 1 189 ? -1.548 10.254 18.185 1.00 97.81 189 LYS A O 1
ATOM 1541 N N . SER A 1 190 ? -0.741 8.424 19.220 1.00 98.19 190 SER A N 1
ATOM 1542 C CA . SER A 1 190 ? -2.034 7.743 19.332 1.00 98.19 190 SER A CA 1
ATOM 1543 C C . SER A 1 190 ? -3.044 8.545 20.158 1.00 98.19 190 SER A C 1
ATOM 1545 O O . SER A 1 190 ? -4.150 8.804 19.684 1.00 98.19 190 SER A O 1
ATOM 1547 N N . MET A 1 191 ? -2.655 8.981 21.360 1.00 98.38 191 MET A N 1
ATOM 1548 C CA . MET A 1 191 ? -3.524 9.761 22.251 1.00 98.38 191 MET A CA 1
ATOM 1549 C C . MET A 1 191 ? -3.848 11.142 21.669 1.00 98.38 191 MET A C 1
ATOM 1551 O O . MET A 1 191 ? -5.012 11.534 21.618 1.00 98.38 191 MET A O 1
ATOM 1555 N N . ASN A 1 192 ? -2.844 11.842 21.131 1.00 98.44 192 ASN A N 1
ATOM 1556 C CA . ASN A 1 192 ? -3.038 13.137 20.472 1.00 98.44 192 ASN A CA 1
ATOM 1557 C C . ASN A 1 192 ? -3.978 13.029 19.263 1.00 98.44 192 ASN A C 1
ATOM 1559 O O . ASN A 1 192 ? -4.759 13.941 18.994 1.00 98.44 192 ASN A O 1
ATOM 1563 N N . PHE A 1 193 ? -3.905 11.922 18.517 1.00 98.38 193 PHE A N 1
ATOM 1564 C CA . PHE A 1 193 ? -4.803 11.678 17.398 1.00 98.38 193 PHE A CA 1
ATOM 1565 C C . PHE A 1 193 ? -6.252 11.509 17.863 1.00 98.38 193 PHE A C 1
ATOM 1567 O O . PHE A 1 193 ? -7.116 12.168 17.283 1.00 98.38 193 PHE A O 1
ATOM 1574 N N . LEU A 1 194 ? -6.516 10.707 18.905 1.00 97.88 194 LEU A N 1
ATOM 1575 C CA . LEU A 1 194 ? -7.869 10.557 19.462 1.00 97.88 194 LEU A CA 1
ATOM 1576 C C . LEU A 1 194 ? -8.435 11.892 19.950 1.00 97.88 194 LEU A C 1
ATOM 1578 O O . LEU A 1 194 ? -9.566 12.231 19.609 1.00 97.88 194 LEU A O 1
ATOM 1582 N N . GLU A 1 195 ? -7.630 12.686 20.656 1.00 97.81 195 GLU A N 1
ATOM 1583 C CA . GLU A 1 195 ? -8.048 14.016 21.107 1.00 97.81 195 GLU A CA 1
ATOM 1584 C C . GLU A 1 195 ? -8.428 14.918 19.924 1.00 97.81 195 GLU A C 1
ATOM 1586 O O . GLU A 1 195 ? -9.472 15.563 19.928 1.00 97.81 195 GLU A O 1
ATOM 1591 N N . SER A 1 196 ? -7.645 14.887 18.840 1.00 96.75 196 SER A N 1
ATOM 1592 C CA . SER A 1 196 ? -7.913 15.688 17.635 1.00 96.75 196 SER A CA 1
ATOM 1593 C C . SER A 1 196 ? -9.187 15.300 16.867 1.00 96.75 196 SER A C 1
ATOM 1595 O O . SER A 1 196 ? -9.606 16.013 15.946 1.00 96.75 196 SER A O 1
ATOM 1597 N N . VAL A 1 197 ? -9.777 14.142 17.179 1.00 96.50 197 VAL A N 1
ATOM 1598 C CA . VAL A 1 197 ? -11.012 13.651 16.552 1.00 96.50 197 VAL A CA 1
ATOM 1599 C C . VAL A 1 197 ? -12.163 13.504 17.539 1.00 96.50 197 VAL A C 1
ATOM 1601 O O . VAL A 1 197 ? -13.213 13.020 17.126 1.00 96.50 197 VAL A O 1
ATOM 1604 N N . LYS A 1 198 ? -12.004 13.958 18.788 1.00 95.19 198 LYS A N 1
ATOM 1605 C CA . LYS A 1 198 ? -13.025 13.856 19.837 1.00 95.19 198 LYS A CA 1
ATOM 1606 C C . LYS A 1 198 ? -14.372 14.434 19.399 1.00 95.19 198 LYS A C 1
ATOM 1608 O O . LYS A 1 198 ? -15.379 13.766 19.541 1.00 95.19 198 LYS A O 1
ATOM 1613 N N . ASP A 1 199 ? -14.379 15.583 18.722 1.00 94.38 199 ASP A N 1
ATOM 1614 C CA . ASP A 1 199 ? -15.611 16.214 18.212 1.00 94.38 199 ASP A CA 1
ATOM 1615 C C . ASP A 1 199 ? -16.265 15.477 17.020 1.00 94.38 199 ASP A C 1
ATOM 1617 O O . ASP A 1 199 ? -17.300 15.903 16.508 1.00 94.38 199 ASP A O 1
ATOM 1621 N N . LYS A 1 200 ? -15.644 14.405 16.507 1.00 93.44 200 LYS A N 1
ATOM 1622 C CA . LYS A 1 200 ? -16.139 13.610 15.365 1.00 93.44 200 LYS A CA 1
ATOM 1623 C C . LYS A 1 200 ? -16.711 12.257 15.779 1.00 93.44 200 LYS A C 1
ATOM 1625 O O . LYS A 1 200 ? -17.207 11.538 14.912 1.00 93.44 200 LYS A O 1
ATOM 1630 N N . ILE A 1 201 ? -16.594 11.905 17.054 1.00 94.69 201 ILE A N 1
ATOM 1631 C CA . ILE A 1 201 ? -17.103 10.672 17.654 1.00 94.69 201 ILE A CA 1
ATOM 1632 C C . ILE A 1 201 ? -17.877 11.036 18.922 1.00 94.69 201 ILE A C 1
ATOM 1634 O O . ILE A 1 201 ? -17.721 12.134 19.448 1.00 94.69 201 ILE A O 1
ATOM 1638 N N . ASP A 1 202 ? -18.750 10.156 19.398 1.00 94.31 202 ASP A N 1
ATOM 1639 C CA . ASP A 1 202 ? -19.413 10.391 20.680 1.00 94.31 202 ASP A CA 1
ATOM 1640 C C . ASP A 1 202 ? -18.470 10.126 21.869 1.00 94.31 202 ASP A C 1
ATOM 1642 O O . ASP A 1 202 ? -17.419 9.490 21.738 1.00 94.31 202 ASP A O 1
ATOM 1646 N N . GLU A 1 203 ? -18.845 10.655 23.035 1.00 95.69 203 GLU A N 1
ATOM 1647 C CA . GLU A 1 203 ? -18.049 10.579 24.265 1.00 95.69 203 GLU A CA 1
ATOM 1648 C C . GLU A 1 203 ? -17.793 9.131 24.702 1.00 95.69 203 GLU A C 1
ATOM 1650 O O . GLU A 1 203 ? -16.658 8.785 25.025 1.00 95.69 203 GLU A O 1
ATOM 1655 N N . ALA A 1 204 ? -18.800 8.258 24.609 1.00 96.50 204 ALA A N 1
ATOM 1656 C CA . ALA A 1 204 ? -18.662 6.847 24.963 1.00 96.50 204 ALA A CA 1
ATOM 1657 C C . ALA A 1 204 ? -17.669 6.119 24.039 1.00 96.50 204 ALA A C 1
ATOM 1659 O O . ALA A 1 204 ? -16.845 5.328 24.498 1.00 96.50 204 ALA A O 1
ATOM 1660 N N . CYS A 1 205 ? -17.701 6.412 22.737 1.00 96.38 205 CYS A N 1
ATOM 1661 C CA . CYS A 1 205 ? -16.757 5.881 21.759 1.00 96.38 205 CYS A CA 1
ATOM 1662 C C . CYS A 1 205 ? -15.329 6.381 22.016 1.00 96.38 205 CYS A C 1
ATOM 1664 O O . CYS A 1 205 ? -14.373 5.617 21.870 1.00 96.38 205 CYS A O 1
ATOM 1666 N N . TYR A 1 206 ? -15.166 7.653 22.392 1.00 97.62 206 TYR A N 1
ATOM 1667 C CA . TYR A 1 206 ? -13.863 8.201 22.771 1.00 97.62 206 TYR A CA 1
ATOM 1668 C C . TYR A 1 206 ? -13.302 7.490 24.010 1.00 97.62 206 TYR A C 1
ATOM 1670 O O . TYR A 1 206 ? -12.151 7.049 23.991 1.00 97.62 206 TYR A O 1
ATOM 1678 N N . GLU A 1 207 ? -14.113 7.332 25.059 1.00 97.56 207 GLU A N 1
ATOM 1679 C CA . GLU A 1 207 ? -13.720 6.646 26.294 1.00 97.56 207 GLU A CA 1
ATOM 1680 C C . GLU A 1 207 ? -13.340 5.179 26.047 1.00 97.56 207 GLU A C 1
ATOM 1682 O O . GLU A 1 207 ? -12.303 4.729 26.544 1.00 97.56 207 GLU A O 1
ATOM 1687 N N . ASP A 1 208 ? -14.107 4.454 25.222 1.00 98.00 208 ASP A N 1
ATOM 1688 C CA . ASP A 1 208 ? -13.785 3.075 24.822 1.00 98.00 208 ASP A CA 1
ATOM 1689 C C . ASP A 1 208 ? -12.423 2.998 24.119 1.00 98.00 208 ASP A C 1
ATOM 1691 O O . ASP A 1 208 ? -11.580 2.158 24.451 1.00 98.00 208 ASP A O 1
ATOM 1695 N N . PHE A 1 209 ? -12.149 3.920 23.192 1.00 98.25 209 PHE A N 1
ATOM 1696 C CA . PHE A 1 209 ? -10.874 3.951 22.477 1.00 98.25 209 PHE A CA 1
ATOM 1697 C C . PHE A 1 209 ? -9.695 4.287 23.387 1.00 98.25 209 PHE A C 1
ATOM 1699 O O . PHE A 1 209 ? -8.642 3.655 23.264 1.00 98.25 209 PHE A O 1
ATOM 1706 N N . VAL A 1 210 ? -9.855 5.231 24.317 1.00 98.38 210 VAL A N 1
ATOM 1707 C CA . VAL A 1 210 ? -8.824 5.549 25.316 1.00 98.38 210 VAL A CA 1
ATOM 1708 C C . VAL A 1 210 ? -8.535 4.330 26.188 1.00 98.38 210 VAL A C 1
ATOM 1710 O O . VAL A 1 210 ? -7.383 3.893 26.260 1.00 98.38 210 VAL A O 1
ATOM 1713 N N . TRP A 1 211 ? -9.570 3.719 26.770 1.00 98.25 211 TRP A N 1
ATOM 1714 C CA . TRP A 1 211 ? -9.425 2.524 27.603 1.00 98.25 211 TRP A CA 1
ATOM 1715 C C . TRP A 1 211 ? -8.726 1.389 26.847 1.00 98.25 211 TRP A C 1
ATOM 1717 O O . TRP A 1 211 ? -7.790 0.756 27.351 1.00 98.25 211 TRP A O 1
ATOM 1727 N N . LYS A 1 212 ? -9.131 1.165 25.595 1.00 97.81 212 LYS A N 1
ATOM 1728 C CA . LYS A 1 212 ? -8.545 0.153 24.719 1.00 97.81 212 LYS A CA 1
ATOM 1729 C C . LYS A 1 212 ? -7.064 0.410 24.455 1.00 97.81 212 LYS A C 1
ATOM 1731 O O . LYS A 1 212 ? -6.280 -0.539 24.502 1.00 97.81 212 LYS A O 1
ATOM 1736 N N . LEU A 1 213 ? -6.660 1.654 24.191 1.00 98.19 213 LEU A N 1
ATOM 1737 C CA . LEU A 1 213 ? -5.254 2.010 23.978 1.00 98.19 213 LEU A CA 1
ATOM 1738 C C . LEU A 1 213 ? -4.416 1.842 25.245 1.00 98.19 213 LEU A C 1
ATOM 1740 O O . LEU A 1 213 ? -3.317 1.297 25.171 1.00 98.19 213 LEU A O 1
ATOM 1744 N N . GLU A 1 214 ? -4.922 2.262 26.402 1.00 97.81 214 GLU A N 1
ATOM 1745 C CA . GLU A 1 214 ? -4.225 2.087 27.679 1.00 97.81 214 GLU A CA 1
ATOM 1746 C C . GLU A 1 214 ? -4.042 0.607 28.026 1.00 97.81 214 GLU A C 1
ATOM 1748 O O . GLU A 1 214 ? -2.971 0.188 28.477 1.00 97.81 214 GLU A O 1
ATOM 1753 N N . ASN A 1 215 ? -5.071 -0.210 27.788 1.00 97.25 215 ASN A N 1
ATOM 1754 C CA . ASN A 1 215 ? -4.981 -1.653 27.968 1.00 97.25 215 ASN A CA 1
ATOM 1755 C C . ASN A 1 215 ? -3.998 -2.281 26.965 1.00 97.25 215 ASN A C 1
ATOM 1757 O O . ASN A 1 215 ? -3.172 -3.120 27.331 1.00 97.25 215 ASN A O 1
ATOM 1761 N N . LEU A 1 216 ? -4.033 -1.844 25.705 1.00 96.06 216 LEU A N 1
ATOM 1762 C CA . LEU A 1 216 ? -3.115 -2.307 24.669 1.00 96.06 216 LEU A CA 1
ATOM 1763 C C . LEU A 1 216 ? -1.657 -1.941 24.992 1.00 96.06 216 LEU A C 1
ATOM 1765 O O . LEU A 1 216 ? -0.777 -2.781 24.825 1.00 96.06 216 LEU A O 1
ATOM 1769 N N . GLN A 1 217 ? -1.399 -0.738 25.511 1.00 96.88 217 GLN A N 1
ATOM 1770 C CA . GLN A 1 217 ? -0.069 -0.279 25.925 1.00 96.88 217 GLN A CA 1
ATOM 1771 C C . GLN A 1 217 ? 0.522 -1.179 27.019 1.00 96.88 217 GLN A C 1
ATOM 1773 O O . GLN A 1 217 ? 1.689 -1.559 26.939 1.00 96.88 217 GLN A O 1
ATOM 1778 N N . LYS A 1 218 ? -0.284 -1.574 28.015 1.00 96.50 218 LYS A N 1
ATOM 1779 C CA . LYS A 1 218 ? 0.147 -2.477 29.101 1.00 96.50 218 LYS A CA 1
ATOM 1780 C C . LYS A 1 218 ? 0.525 -3.869 28.586 1.00 96.50 218 LYS A C 1
ATOM 1782 O O . LYS A 1 218 ? 1.445 -4.493 29.107 1.00 96.50 218 LYS A O 1
ATOM 1787 N N . ASN A 1 219 ? -0.150 -4.333 27.537 1.00 95.69 219 ASN A N 1
ATOM 1788 C CA . ASN A 1 219 ? 0.005 -5.679 26.987 1.00 95.69 219 ASN A CA 1
ATOM 1789 C C . ASN A 1 219 ? 0.855 -5.730 25.708 1.00 95.69 219 ASN A C 1
ATOM 1791 O O . ASN A 1 219 ? 0.959 -6.781 25.086 1.00 95.69 219 ASN A O 1
ATOM 1795 N N . LEU A 1 220 ? 1.483 -4.626 25.295 1.00 92.75 220 LEU A N 1
ATOM 1796 C CA . LEU A 1 220 ? 2.165 -4.558 23.999 1.00 92.75 220 LEU A CA 1
ATOM 1797 C C . LEU A 1 220 ? 3.276 -5.615 23.852 1.00 92.75 220 LEU A C 1
ATOM 1799 O O . LEU A 1 220 ? 3.461 -6.173 22.776 1.00 92.75 220 LEU A O 1
ATOM 1803 N N . HIS A 1 221 ? 3.961 -5.923 24.955 1.00 90.69 221 HIS A N 1
ATOM 1804 C CA . HIS A 1 221 ? 5.091 -6.849 25.038 1.00 90.69 221 HIS A CA 1
ATOM 1805 C C . HIS A 1 221 ? 4.746 -8.329 24.789 1.00 90.69 221 HIS A C 1
ATOM 1807 O O . HIS A 1 221 ? 5.648 -9.106 24.494 1.00 90.69 221 HIS A O 1
ATOM 1813 N N . ILE A 1 222 ? 3.473 -8.726 24.907 1.00 92.81 222 ILE A N 1
ATOM 1814 C CA . ILE A 1 222 ? 3.025 -10.109 24.651 1.00 92.81 222 ILE A CA 1
ATOM 1815 C C . ILE A 1 222 ? 2.403 -10.293 23.265 1.00 92.81 222 ILE A C 1
ATOM 1817 O O . ILE A 1 222 ? 2.006 -11.401 22.909 1.00 92.81 222 ILE A O 1
ATOM 1821 N N . LEU A 1 223 ? 2.259 -9.215 22.491 1.00 90.06 223 LEU A N 1
ATOM 1822 C CA . LEU A 1 223 ? 1.618 -9.278 21.186 1.00 90.06 223 LEU A CA 1
ATOM 1823 C C . LEU A 1 223 ? 2.619 -9.647 20.098 1.00 90.06 223 LEU A C 1
ATOM 1825 O O . LEU A 1 223 ? 3.691 -9.058 19.992 1.00 90.06 223 LEU A O 1
ATOM 1829 N N . ASP A 1 224 ? 2.199 -10.558 19.225 1.00 90.00 224 ASP A N 1
ATOM 1830 C CA . ASP A 1 224 ? 2.893 -10.879 17.981 1.00 90.00 224 ASP A CA 1
ATOM 1831 C C . ASP A 1 224 ? 2.696 -9.739 16.965 1.00 90.00 224 ASP A C 1
ATOM 1833 O O . ASP A 1 224 ? 1.775 -9.739 16.142 1.00 90.00 224 ASP A O 1
ATOM 1837 N N . ILE A 1 225 ? 3.502 -8.686 17.107 1.00 90.81 225 ILE A N 1
ATOM 1838 C CA . ILE A 1 225 ? 3.486 -7.517 16.229 1.00 90.81 225 ILE A CA 1
ATOM 1839 C C . ILE A 1 225 ? 4.488 -7.745 15.106 1.00 90.81 225 ILE A C 1
ATOM 1841 O O . ILE A 1 225 ? 5.687 -7.826 15.350 1.00 90.81 225 ILE A O 1
ATOM 1845 N N . SER A 1 226 ? 3.989 -7.762 13.870 1.00 91.75 226 SER A N 1
ATOM 1846 C CA . SER A 1 226 ? 4.842 -7.851 12.688 1.00 91.75 226 SER A CA 1
ATOM 1847 C C . SER A 1 226 ? 5.867 -6.718 12.644 1.00 91.75 226 SER A C 1
ATOM 1849 O O . SER A 1 226 ? 5.506 -5.536 12.677 1.00 91.75 226 SER A O 1
ATOM 1851 N N . GLY A 1 227 ? 7.146 -7.085 12.563 1.00 88.94 227 GLY A N 1
ATOM 1852 C CA . GLY A 1 227 ? 8.238 -6.147 12.336 1.00 88.94 227 GLY A CA 1
ATOM 1853 C C . GLY A 1 227 ? 8.579 -6.000 10.856 1.00 88.94 227 GLY A C 1
ATOM 1854 O O . GLY A 1 227 ? 9.012 -4.927 10.438 1.00 88.94 227 GLY A O 1
ATOM 1855 N N . ASN A 1 228 ? 8.377 -7.058 10.063 1.00 87.62 228 ASN A N 1
ATOM 1856 C CA . ASN A 1 228 ? 8.871 -7.169 8.690 1.00 87.62 228 ASN A CA 1
ATOM 1857 C C . ASN A 1 228 ? 7.944 -7.964 7.750 1.00 87.62 228 ASN A C 1
ATOM 1859 O O . ASN A 1 228 ? 6.851 -8.389 8.123 1.00 87.62 228 ASN A O 1
ATOM 1863 N N . VAL A 1 229 ? 8.373 -8.113 6.492 1.00 87.19 229 VAL A N 1
ATOM 1864 C CA . VAL A 1 229 ? 7.623 -8.853 5.466 1.00 87.19 229 VAL A CA 1
ATOM 1865 C C . VAL A 1 229 ? 7.509 -10.347 5.788 1.00 87.19 229 VAL A C 1
ATOM 1867 O O . VAL A 1 229 ? 6.456 -10.924 5.533 1.00 87.19 229 VAL A O 1
ATOM 1870 N N . ASP A 1 230 ? 8.512 -10.952 6.428 1.00 87.88 230 ASP A N 1
ATOM 1871 C CA . ASP A 1 230 ? 8.487 -12.368 6.819 1.00 87.88 230 ASP A CA 1
ATOM 1872 C C . ASP A 1 230 ? 7.476 -12.618 7.951 1.00 87.88 230 ASP A C 1
ATOM 1874 O O . ASP A 1 230 ? 6.721 -13.591 7.921 1.00 87.88 230 ASP A O 1
ATOM 1878 N N . ASP A 1 231 ? 7.380 -11.704 8.921 1.00 90.94 231 ASP A N 1
ATOM 1879 C CA . ASP A 1 231 ? 6.333 -11.732 9.946 1.00 90.94 231 ASP A CA 1
ATOM 1880 C C . ASP A 1 231 ? 4.946 -11.553 9.330 1.00 90.94 231 ASP A C 1
ATOM 1882 O O . ASP A 1 231 ? 4.011 -12.285 9.666 1.00 90.94 231 ASP A O 1
ATOM 1886 N N . ALA A 1 232 ? 4.805 -10.594 8.407 1.00 91.38 232 ALA A N 1
ATOM 1887 C CA . ALA A 1 232 ? 3.549 -10.372 7.700 1.00 91.38 232 ALA A CA 1
ATOM 1888 C C . ALA A 1 232 ? 3.126 -11.619 6.910 1.00 91.38 232 ALA A C 1
ATOM 1890 O O . ALA A 1 232 ? 1.958 -12.006 6.972 1.00 91.38 232 ALA A O 1
ATOM 1891 N N . ALA A 1 233 ? 4.074 -12.280 6.241 1.00 90.50 233 ALA A N 1
ATOM 1892 C CA . ALA A 1 233 ? 3.880 -13.540 5.535 1.00 90.50 233 ALA A CA 1
ATOM 1893 C C . ALA A 1 233 ? 3.439 -14.667 6.471 1.00 90.50 233 ALA A C 1
ATOM 1895 O O . ALA A 1 233 ? 2.439 -15.339 6.213 1.00 90.50 233 ALA A O 1
ATOM 1896 N N . ARG A 1 234 ? 4.149 -14.854 7.587 1.00 92.44 234 ARG A N 1
ATOM 1897 C CA . ARG A 1 234 ? 3.833 -15.867 8.599 1.00 92.44 234 ARG A CA 1
ATOM 1898 C C . ARG A 1 234 ? 2.415 -15.694 9.139 1.00 92.44 234 ARG A C 1
ATOM 1900 O O . ARG A 1 234 ? 1.660 -16.663 9.171 1.00 92.44 234 ARG A O 1
ATOM 1907 N N . ILE A 1 235 ? 2.044 -14.474 9.529 1.00 92.50 235 ILE A N 1
ATOM 1908 C CA . ILE A 1 235 ? 0.704 -14.169 10.046 1.00 92.50 235 ILE A CA 1
ATOM 1909 C C . ILE A 1 235 ? -0.347 -14.358 8.944 1.00 92.50 235 ILE A C 1
ATOM 1911 O O . ILE A 1 235 ? -1.368 -15.003 9.178 1.00 92.50 235 ILE A O 1
ATOM 1915 N N . PHE A 1 236 ? -0.097 -13.857 7.731 1.00 91.88 236 PHE A N 1
ATOM 1916 C CA . PHE A 1 236 ? -1.010 -14.009 6.595 1.00 91.88 236 PHE A CA 1
ATOM 1917 C C . PHE A 1 236 ? -1.301 -15.481 6.269 1.00 91.88 236 PHE A C 1
ATOM 1919 O O . PHE A 1 236 ? -2.465 -15.858 6.147 1.00 91.88 236 PHE A O 1
ATOM 1926 N N . ASN A 1 237 ? -0.271 -16.329 6.227 1.00 90.88 237 ASN A N 1
ATOM 1927 C CA . ASN A 1 237 ? -0.399 -17.762 5.945 1.00 90.88 237 ASN A CA 1
ATOM 1928 C C . ASN A 1 237 ? -1.172 -18.533 7.028 1.00 90.88 237 ASN A C 1
ATOM 1930 O O . ASN A 1 237 ? -1.705 -19.611 6.761 1.00 90.88 237 ASN A O 1
ATOM 1934 N N . ILE A 1 238 ? -1.234 -18.011 8.257 1.00 90.88 238 ILE A N 1
ATOM 1935 C CA . ILE A 1 238 ? -2.100 -18.553 9.312 1.00 90.88 238 ILE A CA 1
ATOM 1936 C C . ILE A 1 238 ? -3.550 -18.131 9.061 1.00 90.88 238 ILE A C 1
ATOM 1938 O O . ILE A 1 238 ? -4.441 -18.976 9.121 1.00 90.88 238 ILE A O 1
ATOM 1942 N N . LEU A 1 239 ? -3.775 -16.848 8.758 1.00 90.06 239 LEU A N 1
ATOM 1943 C CA . LEU A 1 239 ? -5.110 -16.283 8.553 1.00 90.06 239 LEU A CA 1
ATOM 1944 C C . LEU A 1 239 ? -5.818 -16.895 7.339 1.00 90.06 239 LEU A C 1
ATOM 1946 O O . LEU A 1 239 ? -6.958 -17.327 7.458 1.00 90.06 239 LEU A O 1
ATOM 1950 N N . ILE A 1 240 ? -5.141 -16.991 6.191 1.00 88.19 240 ILE A N 1
ATOM 1951 C CA . ILE A 1 240 ? -5.751 -17.369 4.902 1.00 88.19 240 ILE A CA 1
ATOM 1952 C C . ILE A 1 240 ? -6.284 -18.814 4.850 1.00 88.19 240 ILE A C 1
ATOM 1954 O O . ILE A 1 240 ? -6.974 -19.181 3.905 1.00 88.19 240 ILE A O 1
ATOM 1958 N N . LYS A 1 241 ? -5.989 -19.637 5.866 1.00 86.62 241 LYS A N 1
ATOM 1959 C CA . LYS A 1 241 ? -6.551 -20.990 6.016 1.00 86.62 241 LYS A CA 1
ATOM 1960 C C . LYS A 1 241 ? -8.041 -20.984 6.353 1.00 86.62 241 LYS A C 1
ATOM 1962 O O . LYS A 1 241 ? -8.695 -22.008 6.188 1.00 86.62 241 LYS A O 1
ATOM 1967 N N . ASP A 1 242 ? -8.558 -19.867 6.852 1.00 85.69 242 ASP A N 1
ATOM 1968 C CA . ASP A 1 242 ? -9.981 -19.690 7.113 1.00 85.69 242 ASP A CA 1
ATOM 1969 C C . ASP A 1 242 ? -10.712 -19.303 5.815 1.00 85.69 242 ASP A C 1
ATOM 1971 O O . ASP A 1 242 ? -10.349 -18.338 5.131 1.00 85.69 242 ASP A O 1
ATOM 1975 N N . GLU A 1 243 ? -11.775 -20.043 5.488 1.00 82.81 243 GLU A N 1
ATOM 1976 C CA . GLU A 1 243 ? -12.601 -19.827 4.296 1.00 82.81 243 GLU A CA 1
ATOM 1977 C C . GLU A 1 243 ? -13.154 -18.399 4.208 1.00 82.81 243 GLU A C 1
ATOM 1979 O O . GLU A 1 243 ? -13.437 -17.910 3.111 1.00 82.81 243 GLU A O 1
ATOM 1984 N N . TYR A 1 244 ? -13.281 -17.693 5.334 1.00 84.00 244 TYR A N 1
ATOM 1985 C CA . TYR A 1 244 ? -13.797 -16.331 5.367 1.00 84.00 244 TYR A CA 1
ATOM 1986 C C . TYR A 1 244 ? -12.984 -15.349 4.511 1.00 84.00 244 TYR A C 1
ATOM 1988 O O . TYR A 1 244 ? -13.552 -14.414 3.939 1.00 84.00 244 TYR A O 1
ATOM 1996 N N . PHE A 1 245 ? -11.678 -15.577 4.355 1.00 84.50 245 PHE A N 1
ATOM 1997 C CA . PHE A 1 245 ? -10.809 -14.699 3.570 1.00 84.50 245 PHE A CA 1
ATOM 1998 C C . PHE A 1 245 ? -10.915 -14.932 2.057 1.00 84.50 245 PHE A C 1
ATOM 2000 O O . PHE A 1 245 ? -10.688 -14.001 1.284 1.00 84.50 245 PHE A O 1
ATOM 2007 N N . THR A 1 246 ? -11.361 -16.116 1.621 1.00 80.31 246 THR A N 1
ATOM 2008 C CA . THR A 1 246 ? -11.542 -16.443 0.190 1.00 80.31 246 THR A CA 1
ATOM 2009 C C . THR A 1 246 ? -12.602 -15.575 -0.498 1.00 80.31 246 THR A C 1
ATOM 2011 O O . THR A 1 246 ? -12.596 -15.421 -1.717 1.00 80.31 246 THR A O 1
ATOM 2014 N N . LYS A 1 247 ? -13.478 -14.934 0.287 1.00 89.00 247 LYS A N 1
ATOM 2015 C CA . LYS A 1 247 ? -14.523 -14.015 -0.191 1.00 89.00 247 LYS A CA 1
ATOM 2016 C C . LYS A 1 247 ? -13.984 -12.669 -0.685 1.00 89.00 247 LYS A C 1
ATOM 2018 O O . LYS A 1 247 ? -14.735 -11.918 -1.300 1.00 89.00 247 LYS A O 1
ATOM 2023 N N . TYR A 1 248 ? -12.706 -12.368 -0.440 1.00 91.88 248 TYR A N 1
ATOM 2024 C CA . TYR A 1 248 ? -12.073 -11.089 -0.779 1.00 91.88 248 TYR A CA 1
ATOM 2025 C C . TYR A 1 248 ? -10.836 -11.296 -1.669 1.00 91.88 248 TYR A C 1
ATOM 2027 O O . TYR A 1 248 ? -9.720 -10.943 -1.269 1.00 91.88 248 TYR A O 1
ATOM 2035 N N . PRO A 1 249 ? -10.996 -11.879 -2.875 1.00 90.31 249 PRO A N 1
ATOM 2036 C CA . PRO A 1 249 ? -9.878 -12.240 -3.749 1.00 90.31 249 PRO A CA 1
ATOM 2037 C C . PRO A 1 249 ? -9.051 -11.024 -4.184 1.00 90.31 249 PRO A C 1
ATOM 2039 O O . PRO A 1 249 ? -7.831 -11.103 -4.240 1.00 90.31 249 PRO A O 1
ATOM 2042 N N . GLU A 1 250 ? -9.683 -9.866 -4.419 1.00 91.31 250 GLU A N 1
ATOM 2043 C CA . GLU A 1 250 ? -8.973 -8.633 -4.802 1.00 91.31 250 GLU A CA 1
ATOM 2044 C C . GLU A 1 250 ? -7.951 -8.205 -3.731 1.00 91.31 250 GLU A C 1
ATOM 2046 O O . GLU A 1 250 ? -6.833 -7.820 -4.067 1.00 91.31 250 GLU A O 1
ATOM 2051 N N . PHE A 1 251 ? -8.302 -8.307 -2.444 1.00 93.69 251 PHE A N 1
ATOM 2052 C CA . PHE A 1 251 ? -7.403 -7.945 -1.346 1.00 93.69 251 PHE A CA 1
ATOM 2053 C C . PHE A 1 251 ? -6.386 -9.041 -1.034 1.00 93.69 251 PHE A C 1
ATOM 2055 O O . PHE A 1 251 ? -5.198 -8.768 -0.860 1.00 93.69 251 PHE A O 1
ATOM 2062 N N . THR A 1 252 ? -6.853 -10.286 -0.937 1.00 92.81 252 THR A N 1
ATOM 2063 C CA . THR A 1 252 ? -6.008 -11.428 -0.565 1.00 92.81 252 THR A CA 1
ATOM 2064 C C . THR A 1 252 ? -4.930 -11.688 -1.606 1.00 92.81 252 THR A C 1
ATOM 2066 O O . THR A 1 252 ? -3.784 -11.897 -1.219 1.00 92.81 252 THR A O 1
ATOM 2069 N N . ASN A 1 253 ? -5.236 -11.545 -2.899 1.00 91.12 253 ASN A N 1
ATOM 2070 C CA . ASN A 1 253 ? -4.247 -11.716 -3.963 1.00 91.12 253 ASN A CA 1
ATOM 2071 C C . ASN A 1 253 ? -3.078 -10.727 -3.849 1.00 91.12 253 ASN A C 1
ATOM 2073 O O . ASN A 1 253 ? -1.948 -11.113 -4.131 1.00 91.12 253 ASN A O 1
ATOM 2077 N N . LEU A 1 254 ? -3.295 -9.490 -3.376 1.00 93.50 254 LEU A N 1
ATOM 2078 C CA . LEU A 1 254 ? -2.185 -8.560 -3.124 1.00 93.50 254 LEU A CA 1
ATOM 2079 C C . LEU A 1 254 ? -1.211 -9.145 -2.091 1.00 93.50 254 LEU A C 1
ATOM 2081 O O . LEU A 1 254 ? -0.003 -9.158 -2.316 1.00 93.50 254 LEU A O 1
ATOM 2085 N N . PHE A 1 255 ? -1.724 -9.671 -0.978 1.00 92.56 255 PHE A N 1
ATOM 2086 C CA . PHE A 1 255 ? -0.895 -10.299 0.054 1.00 92.56 255 PHE A CA 1
ATOM 2087 C C . PHE A 1 255 ? -0.250 -11.599 -0.428 1.00 92.56 255 PHE A C 1
ATOM 2089 O O . PHE A 1 255 ? 0.921 -11.828 -0.144 1.00 92.56 255 PHE A O 1
ATOM 2096 N N . CYS A 1 256 ? -0.959 -12.415 -1.205 1.00 90.06 256 CYS A N 1
ATOM 2097 C CA . CYS A 1 256 ? -0.382 -13.604 -1.823 1.00 90.06 256 CYS A CA 1
ATOM 2098 C C . CYS A 1 256 ? 0.823 -13.251 -2.698 1.00 90.06 256 CYS A C 1
ATOM 2100 O O . CYS A 1 256 ? 1.891 -13.839 -2.535 1.00 90.06 256 CYS A O 1
ATOM 2102 N N . VAL A 1 257 ? 0.698 -12.237 -3.556 1.00 89.75 257 VAL A N 1
ATOM 2103 C CA . VAL A 1 257 ? 1.810 -11.754 -4.385 1.00 89.75 257 VAL A CA 1
ATOM 2104 C C . VAL A 1 257 ? 2.941 -11.181 -3.527 1.00 89.75 257 VAL A C 1
ATOM 2106 O O . VAL A 1 257 ? 4.107 -11.437 -3.810 1.00 89.75 257 VAL A O 1
ATOM 2109 N N . LEU A 1 258 ? 2.635 -10.452 -2.450 1.00 90.25 258 LEU A N 1
ATOM 2110 C CA . LEU A 1 258 ? 3.662 -9.962 -1.522 1.00 90.25 258 LEU A CA 1
ATOM 2111 C C . LEU A 1 258 ? 4.482 -11.113 -0.911 1.00 90.25 258 LEU A C 1
ATOM 2113 O O . LEU A 1 258 ? 5.693 -10.983 -0.757 1.00 90.25 258 LEU A O 1
ATOM 2117 N N . VAL A 1 259 ? 3.823 -12.219 -0.561 1.00 85.81 259 VAL A N 1
ATOM 2118 C CA . VAL A 1 259 ? 4.418 -13.337 0.189 1.00 85.81 259 VAL A CA 1
ATOM 2119 C C . VAL A 1 259 ? 5.055 -14.400 -0.714 1.00 85.81 259 VAL A C 1
ATOM 2121 O O . VAL A 1 259 ? 5.986 -15.076 -0.287 1.00 85.81 259 VAL A O 1
ATOM 2124 N N . SER A 1 260 ? 4.560 -14.569 -1.941 1.00 77.56 260 SER A N 1
ATOM 2125 C CA . SER A 1 260 ? 4.924 -15.697 -2.821 1.00 77.56 260 SER A CA 1
ATOM 2126 C C . SER A 1 260 ? 5.161 -15.346 -4.296 1.00 77.56 260 SER A C 1
ATOM 2128 O O . SER A 1 260 ? 5.419 -16.258 -5.082 1.00 77.56 260 SER A O 1
ATOM 2130 N N . GLY A 1 261 ? 5.009 -14.065 -4.657 1.00 73.75 261 GLY A N 1
ATOM 2131 C CA . GLY A 1 261 ? 5.030 -13.496 -6.013 1.00 73.75 261 GLY A CA 1
ATOM 2132 C C . GLY A 1 261 ? 4.596 -14.413 -7.151 1.00 73.75 261 GLY A C 1
ATOM 2133 O O . GLY A 1 261 ? 3.415 -14.738 -7.235 1.00 73.75 261 GLY A O 1
ATOM 2134 N N . TYR A 1 262 ? 5.497 -14.768 -8.079 1.00 57.06 262 TYR A N 1
ATOM 2135 C CA . TYR A 1 262 ? 5.145 -15.511 -9.305 1.00 57.06 262 TYR A CA 1
ATOM 2136 C C . TYR A 1 262 ? 4.732 -16.963 -9.035 1.00 57.06 262 TYR A C 1
ATOM 2138 O O . TYR A 1 262 ? 4.148 -17.598 -9.914 1.00 57.06 262 TYR A O 1
ATOM 2146 N N . ASN A 1 263 ? 5.026 -17.491 -7.844 1.00 51.88 263 ASN A N 1
ATOM 2147 C CA . ASN A 1 263 ? 4.687 -18.863 -7.467 1.00 51.88 263 ASN A CA 1
ATOM 2148 C C . ASN A 1 263 ? 3.241 -19.004 -6.966 1.00 51.88 263 ASN A C 1
ATOM 2150 O O . ASN A 1 263 ? 2.822 -20.109 -6.627 1.00 51.88 263 ASN A O 1
ATOM 2154 N N . TYR A 1 264 ? 2.471 -17.913 -6.932 1.00 51.25 264 TYR A N 1
ATOM 2155 C CA . TYR A 1 264 ? 1.046 -17.950 -6.628 1.00 51.25 264 TYR A CA 1
ATOM 2156 C C . TYR A 1 264 ? 0.230 -18.321 -7.876 1.00 51.25 264 TYR A C 1
ATOM 2158 O O . TYR A 1 264 ? -0.324 -17.455 -8.556 1.00 51.25 264 TYR A O 1
ATOM 2166 N N . LYS A 1 265 ? 0.196 -19.617 -8.202 1.00 41.53 265 LYS A N 1
ATOM 2167 C CA . LYS A 1 265 ? -0.749 -20.226 -9.150 1.00 41.53 265 LYS A CA 1
ATOM 2168 C C . LYS A 1 265 ? -1.204 -21.591 -8.661 1.00 41.53 265 LYS A C 1
ATOM 2170 O O . LYS A 1 265 ? -0.330 -22.374 -8.234 1.00 41.53 265 LYS A O 1
#